Protein AF-A0A4U0YRZ2-F1 (afdb_monomer)

Radius of gyration: 19.93 Å; Cα contacts (8 Å, |Δi|>4): 276; chains: 1; bounding box: 44×37×53 Å

Foldseek 3Di:
DWAKEKEFQDDDDDDDDDDDDDDRYDYKYFDDDPDDPDDDDDLDDVVLVVVAPPDPQPLLVLLLQQLVCVQVVHDHDDHDQAGAQSNNCSVCSVVQNLLSDDLDCVSPHPPNPVNNVVNVVLLVVLCVQQVVQVVVVVVLVVLCVVVVWDKDWDDGLVVCCVVRVGSSSGRDRITMMMTHPVCVVVSVVSCVVVRMDD

Sequence (198 aa):
MAFTLRLHLRFFLSAGLRQPSAANHLAFARPAPPPLRGAFALPFDPGQFALVSGRDVGAESVVLLHHLARRLGDTPPPPPPAADPQLLFEIARLNKVALFLPRDPQELPQGCAPLRGWLDAMRLKTMTMNRRSLKAGAEVAGLLAAAGIAHVQFKGPLQQLALYGDANAKPVGDVDLLVAEADGPRVRGLLEAAGWRA

Secondary structure (DSSP, 8-state):
-EEEEEEE-----S--------S-EEEEBPPPPSPPSS----S--HHHHHTTTTS--HHHHHHHHHHHHHHHTPPPPPPPSB--HHHHHHHHHHTT-GGGS-SSGGGSPBT-TTHHHHHHHHHHHHHHHHHHHHHHHHHHHHHHHHTT--EEEEESHHHHHHHHS-TTSS--SEEEEEEEGGGHHHHHHHHHHTT-B-

InterPro domains:
  IPR039498 Uncharacterised nucleotidyltransferase [PF14907] (82-197)

Structure (mmCIF, N/CA/C/O backbone):
data_AF-A0A4U0YRZ2-F1
#
_entry.id   AF-A0A4U0YRZ2-F1
#
loop_
_atom_site.group_PDB
_atom_site.id
_atom_site.type_symbol
_atom_site.label_atom_id
_atom_site.label_alt_id
_atom_site.label_comp_id
_atom_site.label_asym_id
_atom_site.label_entity_id
_atom_site.label_seq_id
_atom_site.pdbx_PDB_ins_code
_atom_site.Cartn_x
_atom_site.Cartn_y
_atom_site.Cartn_z
_atom_site.occupancy
_atom_site.B_iso_or_equiv
_atom_site.auth_seq_id
_atom_site.auth_comp_id
_atom_site.auth_asym_id
_atom_site.auth_atom_id
_atom_site.pdbx_PDB_model_num
ATOM 1 N N . MET A 1 1 ? -26.294 4.794 10.167 1.00 46.84 1 MET A N 1
ATOM 2 C CA . MET A 1 1 ? -25.191 5.398 9.391 1.00 46.84 1 MET A CA 1
ATOM 3 C C . MET A 1 1 ? -23.881 5.084 10.109 1.00 46.84 1 MET A C 1
ATOM 5 O O . MET A 1 1 ? -23.900 4.937 11.326 1.00 46.84 1 MET A O 1
ATOM 9 N N . ALA A 1 2 ? -22.797 4.824 9.371 1.00 41.94 2 ALA A N 1
ATOM 10 C CA . ALA A 1 2 ? -21.512 4.388 9.930 1.00 41.94 2 ALA A CA 1
ATOM 11 C C . ALA A 1 2 ? -20.535 5.565 10.019 1.00 41.94 2 ALA A C 1
ATOM 13 O O . ALA A 1 2 ? -20.502 6.410 9.125 1.00 41.94 2 ALA A O 1
ATOM 14 N N . PHE A 1 3 ? -19.731 5.599 11.079 1.00 49.44 3 PHE A N 1
ATOM 15 C CA . PHE A 1 3 ? -18.756 6.650 11.337 1.00 49.44 3 PHE A CA 1
ATOM 16 C C . PHE A 1 3 ? -17.336 6.107 11.128 1.00 49.44 3 PHE A C 1
ATOM 18 O O . PHE A 1 3 ? -17.022 4.988 11.537 1.00 49.44 3 PHE A O 1
ATOM 25 N N . THR A 1 4 ? -16.469 6.881 10.467 1.00 46.66 4 THR A N 1
ATOM 26 C CA . THR A 1 4 ? -15.100 6.439 10.156 1.00 46.66 4 THR A CA 1
ATOM 27 C C . THR A 1 4 ? -14.086 7.120 11.065 1.00 46.66 4 THR A C 1
ATOM 29 O O . THR A 1 4 ? -13.859 8.330 10.982 1.00 46.66 4 THR A O 1
ATOM 32 N N . LEU A 1 5 ? -13.418 6.309 11.879 1.00 52.31 5 LEU A N 1
ATOM 33 C CA . LEU A 1 5 ? -12.228 6.673 12.625 1.00 52.31 5 LEU A CA 1
ATOM 34 C C . LEU A 1 5 ? -11.007 6.539 11.709 1.00 52.31 5 LEU A C 1
ATOM 36 O O . LEU A 1 5 ? -10.613 5.431 11.354 1.00 52.31 5 LEU A O 1
ATOM 40 N N . ARG A 1 6 ? -10.387 7.659 11.342 1.00 58.88 6 ARG A N 1
ATOM 41 C CA . ARG A 1 6 ? -9.151 7.673 10.557 1.00 58.88 6 ARG A CA 1
ATOM 42 C C . ARG A 1 6 ? -7.963 7.918 11.475 1.00 58.88 6 ARG A C 1
ATOM 44 O O . ARG A 1 6 ? -7.819 8.993 12.049 1.00 58.88 6 ARG A O 1
ATOM 51 N N . LEU A 1 7 ? -7.074 6.942 11.606 1.00 53.97 7 LEU A N 1
ATOM 52 C CA . LEU A 1 7 ? -5.828 7.116 12.348 1.00 53.97 7 LEU A CA 1
ATOM 53 C C . LEU A 1 7 ? -4.759 7.638 11.392 1.00 53.97 7 LEU A C 1
ATOM 55 O O . LEU A 1 7 ? -4.095 6.876 10.686 1.00 53.97 7 LEU A O 1
ATOM 59 N N . HIS A 1 8 ? -4.593 8.958 11.364 1.00 49.84 8 HIS A N 1
ATOM 60 C CA . HIS A 1 8 ? -3.498 9.583 10.643 1.00 49.84 8 HIS A CA 1
ATOM 61 C C . HIS A 1 8 ? -2.217 9.502 11.468 1.00 49.84 8 HIS A C 1
ATOM 63 O O . HIS A 1 8 ? -2.040 10.208 12.460 1.00 49.84 8 HIS A O 1
ATOM 69 N N . LEU A 1 9 ? -1.247 8.729 10.988 1.00 45.03 9 LEU A N 1
ATOM 70 C CA . LEU A 1 9 ? 0.129 8.854 11.450 1.00 45.03 9 LEU A CA 1
ATOM 71 C C . LEU A 1 9 ? 0.714 10.147 10.855 1.00 45.03 9 LEU A C 1
ATOM 73 O O . LEU A 1 9 ? 1.341 10.136 9.796 1.00 45.03 9 LEU A O 1
ATOM 77 N N . ARG A 1 10 ? 0.445 11.298 11.490 1.00 35.88 10 ARG A N 1
ATOM 78 C CA . ARG A 1 10 ? 1.010 12.586 11.060 1.00 35.88 10 ARG A CA 1
ATOM 79 C C . ARG A 1 10 ? 2.507 12.620 11.356 1.00 35.88 10 ARG A C 1
ATOM 81 O O . ARG A 1 10 ? 2.921 12.666 12.511 1.00 35.88 10 ARG A O 1
ATOM 88 N N . PHE A 1 11 ? 3.305 12.677 10.296 1.00 35.28 11 PHE A N 1
ATOM 89 C CA . PHE A 1 11 ? 4.712 13.057 10.356 1.00 35.28 11 PHE A CA 1
ATOM 90 C C . PHE A 1 11 ? 4.805 14.551 10.033 1.00 35.28 11 PHE A C 1
ATOM 92 O O . PHE A 1 11 ? 4.478 14.965 8.924 1.00 35.28 11 PHE A O 1
ATOM 99 N N . PHE A 1 12 ? 5.206 15.373 11.005 1.00 30.48 12 PHE A N 1
ATOM 100 C CA . PHE A 1 12 ? 5.510 16.779 10.749 1.00 30.48 12 PHE A CA 1
ATOM 101 C C . PHE A 1 12 ? 6.936 16.903 10.213 1.00 30.48 12 PHE A C 1
ATOM 103 O O . PHE A 1 12 ? 7.897 16.864 10.975 1.00 30.48 12 PHE A O 1
ATOM 110 N N . LEU A 1 13 ? 7.040 17.099 8.901 1.00 32.41 13 LEU A N 1
ATOM 111 C CA . LEU A 1 13 ? 8.034 17.970 8.281 1.00 32.41 13 LEU A CA 1
ATOM 112 C C . LEU A 1 13 ? 7.247 18.898 7.340 1.00 32.41 13 LEU A C 1
ATOM 114 O O . LEU A 1 13 ? 6.380 18.453 6.593 1.00 32.41 13 LEU A O 1
ATOM 118 N N . SER A 1 14 ? 7.447 20.198 7.521 1.00 32.56 14 SER A N 1
ATOM 119 C CA . SER A 1 14 ? 6.605 21.322 7.089 1.00 32.56 14 SER A CA 1
ATOM 120 C C . SER A 1 14 ? 6.177 21.335 5.613 1.00 32.56 14 SER A C 1
ATOM 122 O O . SER A 1 14 ? 7.034 21.336 4.738 1.00 32.56 14 SER A O 1
ATOM 124 N N . ALA A 1 15 ? 4.872 21.484 5.360 1.00 30.06 15 ALA A N 1
ATOM 125 C CA . ALA A 1 15 ? 4.258 22.553 4.550 1.00 30.06 15 ALA A CA 1
ATOM 126 C C . ALA A 1 15 ? 2.740 22.305 4.483 1.00 30.06 15 ALA A C 1
ATOM 128 O O . ALA A 1 15 ? 2.286 21.217 4.135 1.00 30.06 15 ALA A O 1
ATOM 129 N N . GLY A 1 16 ? 1.955 23.297 4.903 1.00 38.94 16 GLY A N 1
ATOM 130 C CA . GLY A 1 16 ? 0.508 23.182 5.030 1.00 38.94 16 GLY A CA 1
ATOM 131 C C . GLY A 1 16 ? -0.211 23.188 3.687 1.00 38.94 16 GLY A C 1
ATOM 132 O O . GLY A 1 16 ? 0.051 24.045 2.857 1.00 38.94 16 GLY A O 1
ATOM 133 N N . LEU A 1 17 ? -1.192 22.300 3.540 1.00 30.34 17 LEU A N 1
ATOM 134 C CA . LEU A 1 17 ? -2.332 22.486 2.649 1.00 30.34 17 LEU A CA 1
ATOM 135 C C . LEU A 1 17 ? -3.578 21.909 3.332 1.00 30.34 17 LEU A C 1
ATOM 137 O O . LEU A 1 17 ? -3.609 20.746 3.737 1.00 30.34 17 LEU A O 1
ATOM 141 N N . ARG A 1 18 ? -4.595 22.763 3.491 1.00 40.66 18 ARG A N 1
ATOM 142 C CA . ARG A 1 18 ? -5.971 22.368 3.816 1.00 40.66 18 ARG A CA 1
ATOM 143 C C . ARG A 1 18 ? -6.597 21.722 2.577 1.00 40.66 18 ARG A C 1
ATOM 145 O O . ARG A 1 18 ? -6.362 22.192 1.469 1.00 40.66 18 ARG A O 1
ATOM 152 N N . GLN A 1 19 ? -7.445 20.718 2.777 1.00 37.22 19 GLN A N 1
ATOM 153 C CA . GLN A 1 19 ? -8.424 20.241 1.792 1.00 37.22 19 GLN A CA 1
ATOM 154 C C . GLN A 1 19 ? -9.796 20.082 2.487 1.00 37.22 19 GLN A C 1
ATOM 156 O O . GLN A 1 19 ? -9.818 19.909 3.711 1.00 37.22 19 GLN A O 1
ATOM 161 N N . PRO A 1 20 ? -10.918 20.224 1.752 1.00 41.09 20 PRO A N 1
ATOM 162 C CA . PRO A 1 20 ? -12.222 20.587 2.302 1.00 41.09 20 PRO A CA 1
ATOM 163 C C . PRO A 1 20 ? -13.153 19.394 2.602 1.00 41.09 20 PRO A C 1
ATOM 165 O O . PRO A 1 20 ? -12.885 18.248 2.259 1.00 41.09 20 PRO A O 1
ATOM 168 N N . SER A 1 21 ? -14.248 19.725 3.291 1.00 42.25 21 SER A N 1
ATOM 169 C CA . SER A 1 21 ? -15.314 18.881 3.855 1.00 42.25 21 SER A CA 1
ATOM 170 C C . SER A 1 21 ? -16.196 18.157 2.824 1.00 42.25 21 SER A C 1
ATOM 172 O O . SER A 1 21 ? -16.690 18.809 1.910 1.00 42.25 21 SER A O 1
ATOM 174 N N . ALA A 1 22 ? -16.508 16.873 3.074 1.00 34.72 22 ALA A N 1
ATOM 175 C CA . ALA A 1 22 ? -17.868 16.374 3.378 1.00 34.72 22 ALA A CA 1
ATOM 176 C C . ALA A 1 22 ? -17.888 14.830 3.508 1.00 34.72 22 ALA A C 1
ATOM 178 O O . ALA A 1 22 ? -18.179 14.111 2.558 1.00 34.72 22 ALA A O 1
ATOM 179 N N . ALA A 1 23 ? -17.554 14.343 4.705 1.00 36.03 23 ALA A N 1
ATOM 180 C CA . ALA A 1 23 ? -17.982 13.080 5.323 1.00 36.03 23 ALA A CA 1
ATOM 181 C C . ALA A 1 23 ? -17.459 13.098 6.773 1.00 36.03 23 ALA A C 1
ATOM 183 O O . ALA A 1 23 ? -16.380 13.642 7.018 1.00 36.03 23 ALA A O 1
ATOM 184 N N . ASN A 1 24 ? -18.228 12.560 7.728 1.00 41.03 24 ASN A N 1
ATOM 185 C CA . ASN A 1 24 ? -17.921 12.514 9.167 1.00 41.03 24 ASN A CA 1
ATOM 186 C C . ASN A 1 24 ? -16.648 11.683 9.453 1.00 41.03 24 ASN A C 1
ATOM 188 O O . ASN A 1 24 ? -16.717 10.541 9.904 1.00 41.03 24 ASN A O 1
ATOM 192 N N . HIS A 1 25 ? -15.474 12.242 9.159 1.00 48.16 25 HIS A N 1
ATOM 193 C CA . HIS A 1 25 ? -14.168 11.636 9.394 1.00 48.16 25 HIS A CA 1
ATOM 194 C C . HIS A 1 25 ? -13.475 12.352 10.549 1.00 48.16 25 HIS A C 1
ATOM 196 O O . HIS A 1 25 ? -13.187 13.546 10.455 1.00 48.16 25 HIS A O 1
ATOM 202 N N . LEU A 1 26 ? -13.155 11.621 11.617 1.00 54.12 26 LEU A N 1
ATOM 203 C CA . LEU A 1 26 ? -12.258 12.123 12.657 1.00 54.12 26 LEU A CA 1
ATOM 204 C C . LEU A 1 26 ? -10.860 11.547 12.477 1.00 54.12 26 LEU A C 1
ATOM 206 O O . LEU A 1 26 ? -10.692 10.342 12.294 1.00 54.12 26 LEU A O 1
ATOM 210 N N . ALA A 1 27 ? -9.873 12.440 12.501 1.00 63.41 27 ALA A N 1
ATOM 211 C CA . ALA A 1 27 ? 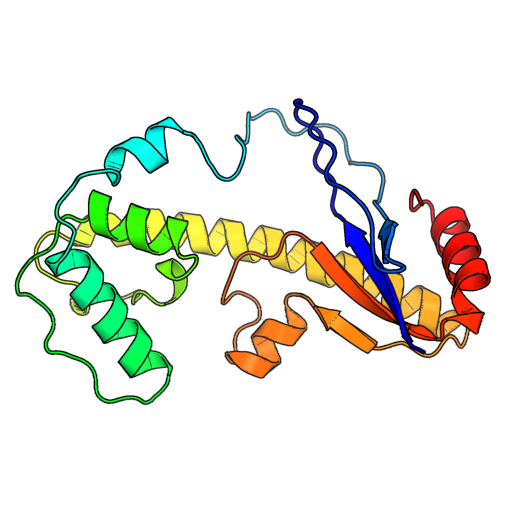-8.470 12.148 12.269 1.00 63.41 27 ALA A CA 1
ATOM 212 C C . ALA A 1 27 ? -7.704 12.125 13.593 1.00 63.41 27 ALA A C 1
ATOM 214 O O . ALA A 1 27 ? -7.574 13.173 14.219 1.00 63.41 27 ALA A O 1
ATOM 215 N N . PHE A 1 28 ? -7.132 10.979 13.968 1.00 62.00 28 PHE A N 1
ATOM 216 C CA . PHE A 1 28 ? -6.383 10.846 15.219 1.00 62.00 28 PHE A CA 1
ATOM 217 C C . PHE A 1 28 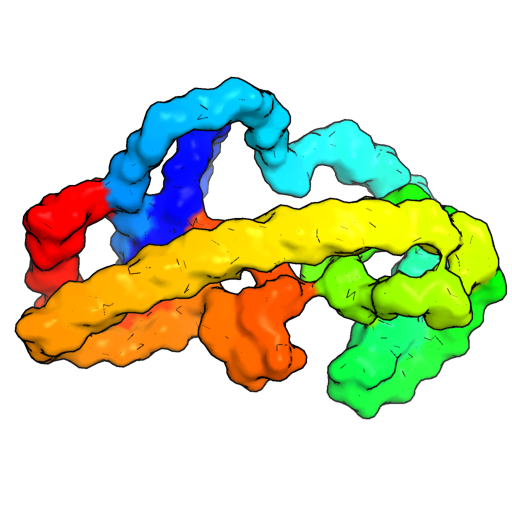? -4.907 10.530 14.998 1.00 62.00 28 PHE A C 1
ATOM 219 O O . PHE A 1 28 ? -4.566 9.732 14.126 1.00 62.00 28 PHE A O 1
ATOM 226 N N . ALA A 1 29 ? -4.029 11.135 15.802 1.00 67.88 29 ALA A N 1
ATOM 227 C CA . ALA A 1 29 ? -2.579 10.949 15.717 1.00 67.88 29 ALA A CA 1
ATOM 228 C C . ALA A 1 29 ? -1.933 10.821 17.104 1.00 67.88 29 ALA A C 1
ATOM 230 O O . ALA A 1 29 ? -2.225 11.609 18.005 1.00 67.88 29 ALA A O 1
ATOM 231 N N . ARG A 1 30 ? -0.995 9.881 17.267 1.00 58.00 30 ARG A N 1
ATOM 232 C CA . ARG A 1 30 ? -0.145 9.799 18.466 1.00 58.00 30 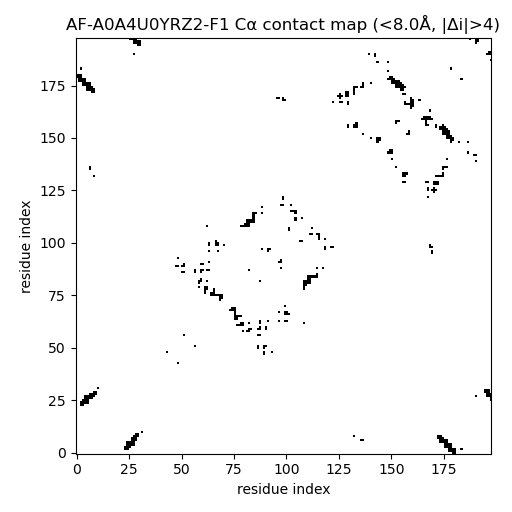ARG A CA 1
ATOM 233 C C . ARG A 1 30 ? 0.940 10.891 18.421 1.00 58.00 30 ARG A C 1
ATOM 235 O O . ARG A 1 30 ? 1.451 11.164 17.331 1.00 58.00 30 ARG A O 1
ATOM 242 N N . PRO A 1 31 ? 1.353 11.498 19.549 1.00 46.53 31 PRO A N 1
ATOM 243 C CA . PRO A 1 31 ? 2.552 12.334 19.585 1.00 46.53 31 PRO A CA 1
ATOM 244 C C . PRO A 1 31 ? 3.793 11.557 19.112 1.00 46.53 31 PRO A C 1
ATOM 246 O O . PRO A 1 31 ? 3.970 10.375 19.425 1.00 46.53 31 PRO A O 1
ATOM 249 N N . ALA A 1 32 ? 4.640 12.226 18.325 1.00 45.38 32 ALA A N 1
ATOM 250 C CA . ALA A 1 32 ? 5.833 11.626 17.738 1.00 45.38 32 ALA A CA 1
ATOM 251 C C . ALA A 1 32 ? 6.917 11.351 18.804 1.00 45.38 32 ALA A C 1
ATOM 253 O O . ALA A 1 32 ? 7.100 12.172 19.705 1.00 45.38 32 ALA A O 1
ATOM 254 N N . PRO A 1 33 ? 7.677 10.242 18.700 1.00 41.56 33 PRO A N 1
ATOM 255 C CA . PRO A 1 33 ? 8.974 10.127 19.372 1.00 41.56 33 PRO A CA 1
ATOM 256 C C . PRO A 1 33 ? 9.953 11.198 18.833 1.00 41.56 33 PRO A C 1
ATOM 258 O O . PRO A 1 33 ? 9.715 11.728 17.743 1.00 41.56 33 PRO A O 1
ATOM 261 N N . PRO A 1 34 ? 11.041 11.536 19.560 1.00 33.59 34 PRO A N 1
ATOM 262 C CA . PRO A 1 34 ? 11.989 12.573 19.144 1.00 33.59 34 PRO A CA 1
ATOM 263 C C . PRO A 1 34 ? 12.509 12.339 17.714 1.00 33.59 34 PRO A C 1
ATOM 265 O O . PRO A 1 34 ? 12.643 11.186 17.287 1.00 33.59 34 PRO A O 1
ATOM 268 N N . PRO A 1 35 ? 12.785 13.413 16.950 1.00 34.88 35 PRO A N 1
ATOM 269 C CA . PRO A 1 35 ? 13.084 13.305 15.530 1.00 34.88 35 PRO A CA 1
ATOM 270 C C . PRO A 1 35 ? 14.369 12.507 15.293 1.00 34.88 35 PRO A C 1
ATOM 272 O O . PRO A 1 35 ? 15.442 12.854 15.788 1.00 34.88 35 PRO A O 1
ATOM 275 N N . LEU A 1 36 ? 14.267 11.464 14.470 1.00 37.12 36 LEU A N 1
ATOM 276 C CA . LEU A 1 36 ? 15.425 10.858 13.823 1.00 37.12 36 LEU A CA 1
ATOM 277 C C . LEU A 1 36 ? 15.931 11.855 12.773 1.00 37.12 36 LEU A C 1
ATOM 279 O O . LEU A 1 36 ? 15.191 12.222 11.859 1.00 37.12 36 LEU A O 1
ATOM 283 N N . ARG A 1 37 ? 17.169 12.335 12.926 1.00 27.91 37 ARG A N 1
ATOM 284 C CA . ARG A 1 37 ? 17.807 13.249 11.969 1.00 27.91 37 ARG A CA 1
ATOM 285 C C . ARG A 1 37 ? 17.955 12.547 10.614 1.00 27.91 37 ARG A C 1
ATOM 287 O O . ARG A 1 37 ? 18.679 11.566 10.501 1.00 27.91 37 ARG A O 1
ATOM 294 N N . GLY A 1 38 ? 17.260 13.063 9.606 1.00 31.75 38 GLY A N 1
ATOM 295 C CA . GLY A 1 38 ? 17.293 12.598 8.220 1.00 31.75 38 GLY A CA 1
ATOM 296 C C . GLY A 1 38 ? 16.058 13.116 7.490 1.00 31.75 38 GLY A C 1
ATOM 297 O O . GLY A 1 38 ? 14.938 12.749 7.836 1.00 31.75 38 GLY A O 1
ATOM 298 N N . ALA A 1 39 ? 16.241 14.026 6.535 1.00 33.69 39 ALA A N 1
ATOM 299 C CA . ALA A 1 39 ? 15.146 14.626 5.782 1.00 33.69 39 ALA A CA 1
ATOM 300 C C . ALA A 1 39 ? 14.433 13.554 4.939 1.00 33.69 39 ALA A C 1
ATOM 302 O O . ALA A 1 39 ? 14.974 13.064 3.952 1.00 33.69 39 ALA A O 1
ATOM 303 N N . PHE A 1 40 ? 13.215 13.179 5.326 1.00 40.47 40 PHE A N 1
ATOM 304 C CA . PHE A 1 40 ? 12.336 12.352 4.503 1.00 40.47 40 PHE A CA 1
ATOM 305 C C . PHE A 1 40 ? 11.362 13.272 3.769 1.00 40.47 40 PHE A C 1
ATOM 307 O O . PHE A 1 40 ? 10.395 13.757 4.354 1.00 40.47 40 PHE A O 1
ATOM 314 N N . ALA A 1 41 ? 11.654 13.531 2.494 1.00 35.09 41 ALA A N 1
ATOM 315 C CA . ALA A 1 41 ? 10.811 14.321 1.606 1.00 35.09 41 ALA A CA 1
ATOM 316 C C . ALA A 1 41 ? 9.422 13.679 1.406 1.00 35.09 41 ALA A C 1
ATOM 318 O O . ALA A 1 41 ? 9.252 12.457 1.513 1.00 35.09 41 ALA A O 1
ATOM 319 N N . LEU A 1 42 ? 8.437 14.533 1.109 1.00 34.78 42 LEU A N 1
ATOM 320 C CA . LEU A 1 42 ? 7.081 14.175 0.684 1.00 34.78 42 LEU A CA 1
ATOM 321 C C . LEU A 1 42 ? 7.100 13.080 -0.409 1.00 34.78 42 LEU A C 1
ATOM 323 O O . LEU A 1 42 ? 8.053 12.996 -1.179 1.00 34.78 42 LEU A O 1
ATOM 327 N N . PRO A 1 43 ? 6.046 12.250 -0.541 1.00 49.69 43 PRO A N 1
ATOM 328 C CA . PRO A 1 43 ? 5.999 11.159 -1.527 1.00 49.69 43 PRO A CA 1
ATOM 329 C C . PRO A 1 43 ? 5.996 11.615 -3.000 1.00 49.69 43 PRO A C 1
ATOM 331 O O . PRO A 1 43 ? 6.068 10.772 -3.896 1.00 49.69 43 PRO A O 1
ATOM 334 N N . PHE A 1 44 ? 5.920 12.922 -3.250 1.00 53.62 44 PHE A N 1
ATOM 335 C CA . PHE A 1 44 ? 5.943 13.533 -4.572 1.00 53.62 44 PHE A CA 1
ATOM 336 C C . PHE A 1 44 ? 6.942 14.688 -4.555 1.00 53.62 44 PHE A C 1
ATOM 338 O O . PHE A 1 44 ? 6.598 15.803 -4.171 1.00 53.62 44 PHE A O 1
ATOM 345 N N . ASP A 1 45 ? 8.184 14.407 -4.934 1.00 65.69 45 ASP A N 1
ATOM 346 C CA . ASP A 1 45 ? 9.102 15.455 -5.363 1.00 65.69 45 ASP A CA 1
ATOM 347 C C . ASP A 1 45 ? 8.703 15.865 -6.795 1.00 65.69 45 ASP A C 1
ATOM 349 O O . ASP A 1 45 ? 8.667 14.996 -7.674 1.00 65.69 45 ASP A O 1
ATOM 353 N N . PRO A 1 46 ? 8.364 17.143 -7.061 1.00 68.19 46 PRO A N 1
ATOM 354 C CA . PRO A 1 46 ? 8.062 17.620 -8.411 1.00 68.19 46 PRO A CA 1
ATOM 355 C C . PRO A 1 46 ? 9.150 17.263 -9.434 1.00 68.19 46 PRO A C 1
ATOM 357 O O . PRO A 1 46 ? 8.827 16.984 -10.589 1.00 68.19 46 PRO A O 1
ATOM 360 N N . GLY A 1 47 ? 10.416 17.183 -9.000 1.00 74.50 47 GLY A N 1
ATOM 361 C CA . GLY A 1 47 ? 11.527 16.734 -9.839 1.00 74.50 47 GLY A CA 1
ATOM 362 C C . GLY A 1 47 ? 11.356 15.303 -10.356 1.00 74.50 47 GLY A C 1
ATOM 363 O O . GLY A 1 47 ? 11.707 15.016 -11.496 1.00 74.50 47 GLY A O 1
ATOM 364 N N . GLN A 1 48 ? 10.735 14.415 -9.575 1.00 76.94 48 GLN A N 1
ATOM 365 C CA . GLN A 1 48 ? 10.480 13.030 -9.979 1.00 76.94 48 GLN A CA 1
ATOM 366 C C . GLN A 1 48 ? 9.334 12.911 -10.985 1.00 76.94 48 GLN A C 1
ATOM 368 O O . GLN A 1 48 ? 9.387 12.075 -11.880 1.00 76.94 48 GLN A O 1
ATOM 373 N N . PHE A 1 49 ? 8.296 13.746 -10.871 1.00 81.50 49 PHE A N 1
ATOM 374 C CA . PHE A 1 49 ? 7.221 13.769 -11.868 1.00 81.50 49 PHE A CA 1
ATOM 375 C C . PHE A 1 49 ? 7.729 14.278 -13.224 1.00 81.50 49 PHE A C 1
ATOM 377 O O . PHE A 1 49 ? 7.361 13.741 -14.269 1.00 81.50 49 PHE A O 1
ATOM 384 N N . ALA A 1 50 ? 8.636 15.260 -13.209 1.00 86.19 50 ALA A N 1
ATOM 385 C CA . ALA A 1 50 ? 9.277 15.782 -14.413 1.00 86.19 50 ALA A CA 1
ATOM 386 C C . ALA A 1 50 ? 10.105 14.729 -15.175 1.00 86.19 50 ALA A C 1
ATOM 388 O O . ALA A 1 50 ? 10.291 14.873 -16.380 1.00 86.19 50 ALA A O 1
ATOM 389 N N . LEU A 1 51 ? 10.554 13.651 -14.515 1.00 84.44 51 LEU A N 1
ATOM 390 C CA . LEU A 1 51 ? 11.247 12.542 -15.186 1.00 84.44 51 LEU A CA 1
ATOM 391 C C . LEU A 1 51 ? 10.346 11.789 -16.173 1.00 84.44 51 LEU A C 1
ATOM 393 O O . LEU A 1 51 ? 10.851 11.221 -17.136 1.00 84.44 51 LEU A O 1
ATOM 397 N N . VAL A 1 52 ? 9.032 11.785 -15.934 1.00 89.44 52 VAL A N 1
ATOM 398 C CA . VAL A 1 52 ? 8.041 11.026 -16.714 1.00 89.44 52 VAL A CA 1
ATOM 399 C C . VAL A 1 52 ? 7.197 11.942 -17.599 1.00 89.44 52 VAL A C 1
ATOM 401 O O . VAL A 1 52 ? 6.812 11.567 -18.704 1.00 89.44 52 VAL A O 1
ATOM 404 N N . SER A 1 53 ? 6.876 13.142 -17.119 1.00 88.62 53 SER A N 1
ATOM 405 C CA . SER A 1 53 ? 5.962 14.058 -17.801 1.00 88.62 53 SER A CA 1
ATOM 406 C C . SER A 1 53 ? 6.427 14.386 -19.225 1.00 88.62 53 SER A C 1
ATOM 408 O O . SER A 1 53 ? 7.540 14.863 -19.428 1.00 88.62 53 SER A O 1
ATOM 410 N N . GLY A 1 54 ? 5.554 14.165 -20.214 1.00 87.94 54 GLY A N 1
ATOM 411 C CA . GLY A 1 54 ? 5.836 14.446 -21.628 1.00 87.94 54 GLY A CA 1
ATOM 412 C C . GLY A 1 54 ? 6.788 13.456 -22.310 1.00 87.94 54 GLY A C 1
ATOM 413 O O . GLY A 1 54 ? 7.180 13.690 -23.451 1.00 87.94 54 GLY A O 1
ATOM 414 N N . ARG A 1 55 ? 7.168 12.365 -21.635 1.00 91.19 55 ARG A N 1
ATOM 415 C CA . ARG A 1 55 ? 7.973 11.282 -22.210 1.00 91.19 55 ARG A CA 1
ATOM 416 C C . ARG A 1 55 ? 7.067 10.209 -22.808 1.00 91.19 55 ARG A C 1
ATOM 418 O O . ARG A 1 55 ? 5.987 9.944 -22.282 1.00 91.19 55 ARG A O 1
ATOM 425 N N . ASP A 1 56 ? 7.534 9.568 -23.875 1.00 93.62 56 ASP A N 1
ATOM 426 C CA . ASP A 1 56 ? 6.963 8.295 -24.312 1.00 93.62 56 ASP A CA 1
ATOM 427 C C . ASP A 1 56 ? 7.390 7.205 -23.322 1.00 93.62 56 ASP A C 1
ATOM 429 O O . ASP A 1 56 ? 8.582 7.008 -23.085 1.00 93.62 56 ASP A O 1
ATOM 433 N N . VAL A 1 57 ? 6.401 6.560 -22.708 1.00 94.12 57 VAL A N 1
ATOM 434 C CA . VAL A 1 57 ? 6.565 5.502 -21.700 1.00 94.12 57 VAL A CA 1
ATOM 435 C C . VAL A 1 57 ? 5.824 4.229 -22.109 1.00 94.12 57 VAL A C 1
ATOM 437 O O . VAL A 1 57 ? 5.377 3.455 -21.258 1.00 94.12 57 VAL A O 1
ATOM 440 N N . GLY A 1 58 ? 5.606 4.033 -23.415 1.00 95.00 58 GLY A N 1
ATOM 441 C CA . GLY A 1 58 ? 4.839 2.907 -23.944 1.00 95.00 58 GLY A CA 1
ATOM 442 C C . GLY A 1 58 ? 5.421 1.554 -23.536 1.00 95.00 58 GLY A C 1
ATOM 443 O O . GLY A 1 58 ? 4.690 0.704 -23.026 1.00 95.00 58 GLY A O 1
ATOM 444 N N . ALA A 1 59 ? 6.737 1.370 -23.682 1.00 95.50 59 ALA A N 1
ATOM 445 C CA . ALA A 1 59 ? 7.414 0.126 -23.319 1.00 95.50 59 ALA A CA 1
ATOM 446 C C . ALA A 1 59 ? 7.259 -0.179 -21.821 1.00 95.50 59 ALA A C 1
ATOM 448 O O . ALA A 1 59 ? 6.781 -1.248 -21.445 1.00 95.50 59 ALA A O 1
ATOM 449 N N . GLU A 1 60 ? 7.574 0.783 -20.957 1.00 95.94 60 GLU A N 1
ATOM 450 C CA . GLU A 1 60 ? 7.472 0.648 -19.505 1.00 95.94 60 GLU A CA 1
ATOM 451 C C . GLU A 1 60 ? 6.026 0.376 -19.071 1.00 95.94 60 GLU A C 1
ATOM 453 O O . GLU A 1 60 ? 5.779 -0.463 -18.202 1.00 95.94 60 GLU A O 1
ATOM 458 N N . SER A 1 61 ? 5.054 1.036 -19.704 1.00 95.50 61 SER A N 1
ATOM 459 C CA . SER A 1 61 ? 3.631 0.806 -19.436 1.00 95.50 61 SER A CA 1
ATOM 460 C C . SER A 1 61 ? 3.218 -0.623 -19.789 1.00 95.50 61 SER A C 1
ATOM 462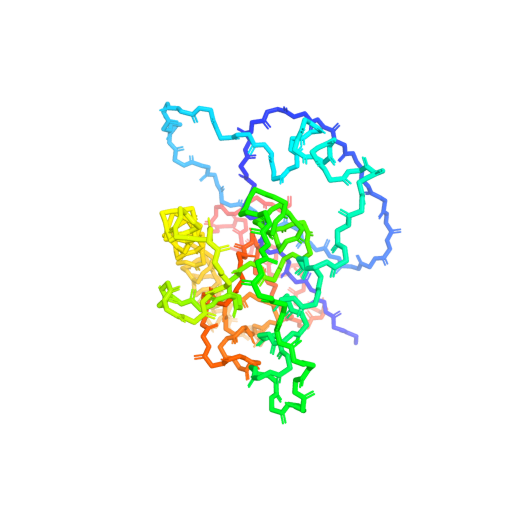 O O . SER A 1 61 ? 2.514 -1.259 -19.004 1.00 95.50 61 SER A O 1
ATOM 464 N N . VAL A 1 62 ? 3.695 -1.170 -20.915 1.00 96.94 62 VAL A N 1
ATOM 465 C CA . VAL A 1 62 ? 3.444 -2.572 -21.287 1.00 96.94 62 VAL A CA 1
ATOM 466 C C . VAL A 1 62 ? 4.078 -3.531 -20.278 1.00 96.94 62 VAL A C 1
ATOM 468 O O . VAL A 1 62 ? 3.436 -4.510 -19.906 1.00 96.94 62 VAL A O 1
ATOM 471 N N . VAL A 1 63 ? 5.280 -3.242 -19.764 1.00 96.50 63 VAL A N 1
ATOM 472 C CA . VAL A 1 63 ? 5.909 -4.050 -18.697 1.00 96.50 63 VAL A CA 1
ATOM 473 C C . VAL A 1 63 ? 5.043 -4.067 -17.438 1.00 96.50 63 VAL A C 1
ATOM 475 O O . VAL A 1 63 ? 4.813 -5.128 -16.852 1.00 96.50 63 VAL A O 1
ATOM 478 N N . LEU A 1 64 ? 4.517 -2.911 -17.021 1.00 95.81 64 LEU A N 1
ATOM 479 C CA . LEU A 1 64 ? 3.615 -2.846 -15.870 1.00 95.81 64 LEU A CA 1
ATOM 480 C C . LEU A 1 64 ? 2.330 -3.627 -16.098 1.00 95.81 64 LEU A C 1
ATOM 482 O O . LEU A 1 64 ? 1.941 -4.402 -15.225 1.00 95.81 64 LEU A O 1
ATOM 486 N N . LEU A 1 65 ? 1.693 -3.455 -17.255 1.00 96.12 65 LEU A N 1
ATOM 487 C CA . LEU A 1 65 ? 0.477 -4.185 -17.604 1.00 96.12 65 LEU A CA 1
ATOM 488 C C . LEU A 1 65 ? 0.729 -5.694 -17.663 1.00 96.12 65 LEU A C 1
ATOM 490 O O . LEU A 1 65 ? -0.078 -6.453 -17.133 1.00 96.12 65 LEU A O 1
ATOM 494 N N . HIS A 1 66 ? 1.867 -6.130 -18.212 1.00 96.12 66 HIS A N 1
ATOM 495 C CA . HIS A 1 66 ? 2.284 -7.531 -18.222 1.00 96.12 66 HIS A CA 1
ATOM 496 C C . HIS A 1 66 ? 2.315 -8.123 -16.806 1.00 96.12 66 HIS A C 1
ATOM 498 O O . HIS A 1 66 ? 1.674 -9.142 -16.537 1.00 96.12 66 HIS A O 1
ATOM 504 N N . HIS A 1 67 ? 3.026 -7.486 -15.873 1.00 94.56 67 HIS A N 1
ATOM 505 C CA . HIS A 1 67 ? 3.148 -8.019 -14.514 1.00 94.56 67 HIS A CA 1
ATOM 506 C C . HIS A 1 67 ? 1.874 -7.852 -13.680 1.00 94.56 67 HIS A C 1
ATOM 508 O O . HIS A 1 67 ? 1.567 -8.727 -12.871 1.00 94.56 67 HIS A O 1
ATOM 514 N N . LEU A 1 68 ? 1.109 -6.775 -13.879 1.00 92.31 68 LEU A N 1
ATOM 515 C CA . LEU A 1 68 ? -0.184 -6.588 -13.222 1.00 92.31 68 LEU A CA 1
ATOM 516 C C . LEU A 1 68 ? -1.188 -7.655 -13.660 1.00 92.31 68 LEU A C 1
ATOM 518 O O . LEU A 1 68 ? -1.772 -8.299 -12.794 1.00 92.31 68 LEU A O 1
ATOM 522 N N . ALA A 1 69 ? -1.323 -7.901 -14.965 1.00 93.88 69 ALA A N 1
ATOM 523 C CA . ALA A 1 69 ? -2.209 -8.935 -15.492 1.00 93.88 69 ALA A CA 1
ATOM 524 C C . ALA A 1 69 ? -1.857 -10.314 -14.912 1.00 93.88 69 ALA A C 1
ATOM 526 O O . ALA A 1 69 ? -2.710 -10.970 -14.321 1.00 93.88 69 ALA A O 1
ATOM 527 N N . ARG A 1 70 ? -0.570 -10.700 -14.929 1.00 91.75 70 ARG A N 1
ATOM 528 C CA . ARG A 1 70 ? -0.111 -11.960 -14.309 1.00 91.75 70 ARG A CA 1
ATOM 529 C C . ARG A 1 70 ? -0.458 -12.062 -12.823 1.00 91.75 70 ARG A C 1
ATOM 531 O O . ARG A 1 70 ? -0.777 -13.146 -12.346 1.00 91.75 70 ARG A O 1
ATOM 538 N N . ARG A 1 71 ? -0.370 -10.957 -12.077 1.00 87.56 71 ARG A N 1
ATOM 539 C CA . ARG A 1 71 ? -0.683 -10.916 -10.639 1.00 87.56 71 ARG A CA 1
ATOM 540 C C . ARG A 1 71 ? -2.176 -10.994 -10.345 1.00 87.56 71 ARG A C 1
ATOM 542 O O . ARG A 1 71 ? -2.537 -11.514 -9.296 1.00 87.56 71 ARG A O 1
ATOM 549 N N . LEU A 1 72 ? -3.005 -10.462 -11.236 1.00 86.94 72 LEU A N 1
ATOM 550 C CA . LEU A 1 72 ? -4.462 -10.469 -11.115 1.00 86.94 72 LEU A CA 1
ATOM 551 C C . LEU A 1 72 ? -5.103 -11.731 -11.713 1.00 86.94 72 LEU A C 1
ATOM 553 O O . LEU A 1 72 ? -6.279 -11.976 -11.471 1.00 86.94 72 LEU A O 1
ATOM 557 N N . GLY A 1 73 ? -4.327 -12.557 -12.423 1.00 90.12 73 GLY A N 1
ATOM 558 C CA . GLY A 1 73 ? -4.816 -13.769 -13.087 1.00 90.12 73 GLY A CA 1
ATOM 559 C C . GLY A 1 73 ? -5.360 -13.528 -14.499 1.00 90.12 73 GLY A C 1
ATOM 560 O O . GLY A 1 73 ? -6.004 -14.411 -15.056 1.00 90.12 73 GLY A O 1
ATOM 561 N N . ASP A 1 74 ? -5.083 -12.361 -15.082 1.00 93.38 74 ASP A N 1
ATOM 562 C CA . ASP A 1 74 ? -5.475 -11.994 -16.442 1.00 93.38 74 ASP A CA 1
ATOM 563 C C . ASP A 1 74 ? -4.438 -12.454 -17.480 1.00 93.38 74 ASP A C 1
ATOM 565 O O . ASP A 1 74 ? -3.290 -12.778 -17.160 1.00 93.38 74 ASP A O 1
ATOM 569 N N . THR A 1 75 ? -4.823 -12.430 -18.761 1.00 95.44 75 THR A N 1
ATOM 570 C CA . THR A 1 75 ? -3.896 -12.696 -19.874 1.00 95.44 75 THR A CA 1
ATOM 571 C C . THR A 1 75 ? -2.977 -11.488 -20.087 1.00 95.44 75 THR A C 1
ATOM 573 O O . THR A 1 75 ? -3.468 -10.413 -20.437 1.00 95.44 75 THR A O 1
ATOM 576 N N . PRO A 1 76 ? -1.652 -11.620 -19.893 1.00 94.62 76 PRO A N 1
ATOM 577 C CA . PRO A 1 76 ? -0.751 -10.485 -20.007 1.00 94.62 76 PRO A CA 1
ATOM 578 C C . PRO A 1 76 ? -0.423 -10.152 -21.470 1.00 94.62 76 PRO A C 1
ATOM 580 O O . PRO A 1 76 ? -0.274 -11.066 -22.286 1.00 94.62 76 PRO A O 1
ATOM 583 N N . PRO A 1 77 ? -0.217 -8.866 -21.815 1.00 93.25 77 PRO A N 1
ATOM 584 C CA . PRO A 1 77 ? 0.426 -8.516 -23.078 1.00 93.25 77 PRO A CA 1
ATOM 585 C C . PRO A 1 77 ? 1.858 -9.082 -23.129 1.00 93.25 77 PRO A C 1
ATOM 587 O O . PRO A 1 77 ? 2.478 -9.270 -22.076 1.00 93.25 77 PRO A O 1
ATOM 590 N N . PRO A 1 78 ? 2.424 -9.344 -24.320 1.00 92.50 78 PRO A N 1
ATOM 591 C CA . PRO A 1 78 ? 3.822 -9.746 -24.431 1.00 92.50 78 PRO A CA 1
ATOM 592 C C . PRO A 1 78 ? 4.731 -8.628 -23.890 1.00 92.50 78 PRO A C 1
ATOM 594 O O . PRO A 1 78 ? 4.510 -7.458 -24.218 1.00 92.50 78 PRO A O 1
ATOM 597 N N . PRO A 1 79 ? 5.733 -8.947 -23.051 1.00 89.56 79 PRO A N 1
ATOM 598 C CA . PRO A 1 79 ? 6.634 -7.931 -22.531 1.00 89.56 79 PRO A CA 1
ATOM 599 C C . PRO A 1 79 ? 7.543 -7.413 -23.659 1.00 89.56 79 PRO A C 1
ATOM 601 O O . PRO A 1 79 ? 7.941 -8.193 -24.531 1.00 89.56 79 PRO A O 1
ATOM 604 N N . PRO A 1 80 ? 7.900 -6.117 -23.667 1.00 92.81 80 PRO A N 1
ATOM 605 C CA . PRO A 1 80 ? 8.876 -5.598 -24.614 1.00 92.81 80 PRO A CA 1
ATOM 606 C C . PRO A 1 80 ? 10.273 -6.176 -24.325 1.00 92.81 80 PRO A C 1
ATOM 608 O O . PRO A 1 80 ? 10.571 -6.533 -23.182 1.00 92.81 80 PRO A O 1
ATOM 611 N N . PRO A 1 81 ? 11.163 -6.233 -25.332 1.00 90.00 81 PRO A N 1
ATOM 612 C CA . PRO A 1 81 ? 12.509 -6.787 -25.163 1.00 90.00 81 PRO A CA 1
ATOM 613 C C . PRO A 1 81 ? 13.395 -5.945 -24.229 1.00 90.00 81 PRO A C 1
ATOM 615 O O . PRO A 1 81 ? 14.264 -6.481 -23.541 1.00 90.00 81 PRO A O 1
ATOM 618 N N . ALA A 1 82 ? 13.166 -4.632 -24.179 1.00 94.00 82 ALA A N 1
ATOM 619 C CA . ALA A 1 82 ? 13.906 -3.686 -23.355 1.00 94.00 82 ALA A CA 1
ATOM 620 C C . ALA A 1 82 ? 12.971 -2.599 -22.811 1.00 94.00 82 ALA A C 1
ATOM 622 O O . ALA A 1 82 ? 11.919 -2.326 -23.392 1.00 94.00 82 ALA A O 1
ATOM 623 N N . ALA A 1 83 ? 13.374 -1.989 -21.699 1.00 95.12 83 ALA A N 1
ATOM 624 C CA . ALA A 1 83 ? 12.714 -0.838 -21.092 1.00 95.12 83 ALA A CA 1
ATOM 625 C C . ALA A 1 83 ? 13.750 0.010 -20.342 1.00 95.12 83 ALA A C 1
ATOM 627 O O . ALA A 1 83 ? 14.775 -0.512 -19.889 1.00 95.12 83 ALA A O 1
ATOM 628 N N . ASP A 1 84 ? 13.481 1.303 -20.190 1.00 94.12 84 ASP A N 1
ATOM 629 C CA . ASP A 1 84 ? 14.284 2.190 -19.356 1.00 94.12 84 ASP A CA 1
ATOM 630 C C . ASP A 1 84 ? 13.971 1.908 -17.871 1.00 94.12 84 ASP A C 1
ATOM 632 O O . ASP A 1 84 ? 12.830 2.094 -17.428 1.00 94.12 84 ASP A O 1
ATOM 636 N N . PRO A 1 85 ? 14.958 1.472 -17.061 1.00 93.81 85 PRO A N 1
ATOM 637 C CA . PRO A 1 85 ? 14.729 1.178 -15.650 1.00 93.81 85 PRO A CA 1
ATOM 638 C C . PRO A 1 85 ? 14.250 2.396 -14.853 1.00 93.81 85 PRO A C 1
ATOM 640 O O . PRO A 1 85 ? 13.439 2.246 -13.941 1.00 93.81 85 PRO A O 1
ATOM 643 N N . GLN A 1 86 ? 14.740 3.599 -15.152 1.00 92.06 86 GLN A N 1
ATOM 644 C CA . GLN A 1 86 ? 14.367 4.802 -14.414 1.00 92.06 86 GLN A CA 1
ATOM 645 C C . GLN A 1 86 ? 12.922 5.192 -14.716 1.00 92.06 86 GLN A C 1
ATOM 647 O O . GLN A 1 86 ? 12.149 5.426 -13.783 1.00 92.06 86 GLN A O 1
ATOM 652 N N . LEU A 1 87 ? 12.537 5.200 -15.994 1.00 93.62 87 LEU A N 1
ATOM 653 C CA . LEU A 1 87 ? 11.151 5.466 -16.376 1.00 93.62 87 LEU A CA 1
ATOM 654 C C . LEU A 1 87 ? 10.222 4.396 -15.801 1.00 93.62 87 LEU A C 1
ATOM 656 O O . LEU A 1 87 ? 9.229 4.756 -15.169 1.00 93.62 87 LEU A O 1
ATOM 660 N N . LEU A 1 88 ? 10.579 3.109 -15.914 1.00 94.75 88 LEU A N 1
ATOM 661 C CA . LEU A 1 88 ? 9.780 2.001 -15.388 1.00 94.75 88 LEU A CA 1
ATOM 662 C C . LEU A 1 88 ? 9.540 2.149 -13.887 1.00 94.75 88 LEU A C 1
ATOM 664 O O . LEU A 1 88 ? 8.404 2.035 -13.426 1.00 94.75 88 LEU A O 1
ATOM 668 N N . PHE A 1 89 ? 10.588 2.443 -13.118 1.00 93.62 89 PHE A N 1
ATOM 669 C CA . PHE A 1 89 ? 10.454 2.656 -11.683 1.00 93.62 89 PHE A CA 1
ATOM 670 C C . PHE A 1 89 ? 9.530 3.832 -11.360 1.00 93.62 89 PHE A C 1
ATOM 672 O O . PHE A 1 89 ? 8.626 3.689 -10.532 1.00 93.62 89 PHE A O 1
ATOM 679 N N . GLU A 1 90 ? 9.729 4.981 -12.008 1.00 92.12 90 GLU A N 1
ATOM 680 C CA . GLU A 1 90 ? 8.963 6.189 -11.711 1.00 92.12 90 GLU A CA 1
ATOM 681 C C . GLU A 1 90 ? 7.491 6.048 -12.100 1.00 92.12 90 GLU A C 1
ATOM 683 O O . GLU A 1 90 ? 6.622 6.354 -11.277 1.00 92.12 90 GLU A O 1
ATOM 688 N N . ILE A 1 91 ? 7.174 5.497 -13.279 1.00 93.62 91 ILE A N 1
ATOM 689 C CA . ILE A 1 91 ? 5.774 5.263 -13.654 1.00 93.62 91 ILE A CA 1
ATOM 690 C C . ILE A 1 91 ? 5.102 4.267 -12.707 1.00 93.62 91 ILE A C 1
ATOM 692 O O . ILE A 1 91 ? 3.955 4.473 -12.298 1.00 93.62 91 ILE A O 1
ATOM 696 N N . ALA A 1 92 ? 5.818 3.227 -12.277 1.00 93.25 92 ALA A N 1
ATOM 697 C CA . ALA A 1 92 ? 5.278 2.227 -11.371 1.00 93.25 92 ALA A CA 1
ATOM 698 C C . ALA A 1 92 ? 5.043 2.808 -9.974 1.00 93.25 92 ALA A C 1
ATOM 700 O O . ALA A 1 92 ? 4.042 2.503 -9.318 1.00 93.25 92 ALA A O 1
ATOM 701 N N . ARG A 1 93 ? 5.955 3.664 -9.507 1.00 90.50 93 ARG A N 1
ATOM 702 C CA . ARG A 1 93 ? 5.867 4.347 -8.216 1.00 90.50 93 ARG A CA 1
ATOM 703 C C . ARG A 1 93 ? 4.722 5.357 -8.203 1.00 90.50 93 ARG A C 1
ATOM 705 O O . ARG A 1 93 ? 3.914 5.320 -7.273 1.00 90.50 93 ARG A O 1
ATOM 712 N N . LEU A 1 94 ? 4.616 6.207 -9.227 1.00 88.25 94 LEU A N 1
ATOM 713 C CA . LEU A 1 94 ? 3.558 7.217 -9.361 1.00 88.25 94 LEU A CA 1
ATOM 714 C C . LEU A 1 94 ? 2.164 6.576 -9.410 1.00 88.25 94 LEU A C 1
ATOM 716 O O . LEU A 1 94 ? 1.244 7.053 -8.746 1.00 88.25 94 LEU A O 1
ATOM 720 N N . ASN A 1 95 ? 2.035 5.435 -10.092 1.00 88.25 95 ASN A N 1
ATOM 721 C CA . ASN A 1 95 ? 0.791 4.663 -10.153 1.00 88.25 95 ASN A CA 1
ATOM 722 C C . ASN A 1 95 ? 0.581 3.717 -8.954 1.00 88.25 95 ASN A C 1
ATOM 724 O O . ASN A 1 95 ? -0.428 3.020 -8.884 1.00 88.25 95 ASN A O 1
ATOM 728 N N . LYS A 1 96 ? 1.500 3.691 -7.976 1.00 88.12 96 LYS A N 1
ATOM 729 C CA . LYS A 1 96 ? 1.445 2.826 -6.777 1.00 88.12 96 LYS A CA 1
ATOM 730 C C . LYS A 1 96 ? 1.365 1.325 -7.100 1.00 88.12 96 LYS A C 1
ATOM 732 O O . LYS A 1 96 ? 0.743 0.554 -6.363 1.00 88.12 96 LYS A O 1
ATOM 737 N N . VAL A 1 97 ? 2.024 0.915 -8.181 1.00 91.12 97 VAL A N 1
ATOM 738 C CA . VAL A 1 97 ? 2.111 -0.474 -8.661 1.00 91.12 97 VAL A CA 1
ATOM 739 C C . VAL A 1 97 ? 3.543 -1.011 -8.712 1.00 91.12 97 VAL A C 1
ATOM 741 O O . VAL A 1 97 ? 3.745 -2.168 -9.051 1.00 91.12 97 VAL A O 1
ATOM 744 N N . ALA A 1 98 ? 4.548 -0.233 -8.300 1.00 92.12 98 ALA A N 1
ATOM 745 C CA . ALA A 1 98 ? 5.947 -0.675 -8.287 1.00 92.12 98 ALA A CA 1
ATOM 746 C C . ALA A 1 98 ? 6.187 -1.983 -7.508 1.00 92.12 98 ALA A C 1
ATOM 748 O O . ALA A 1 98 ? 7.047 -2.768 -7.888 1.00 92.12 98 ALA A O 1
ATOM 749 N N . LEU A 1 99 ? 5.405 -2.279 -6.465 1.00 90.81 99 LEU A N 1
ATOM 750 C CA . LEU A 1 99 ? 5.527 -3.541 -5.720 1.00 90.81 99 LEU A CA 1
ATOM 751 C C . LEU A 1 99 ? 4.956 -4.772 -6.440 1.00 90.81 99 LEU A C 1
ATOM 753 O O . LEU A 1 99 ? 5.202 -5.888 -5.988 1.00 90.81 99 LEU A O 1
ATOM 757 N N . PHE A 1 100 ? 4.253 -4.586 -7.560 1.00 90.62 100 PHE A N 1
ATOM 758 C CA . PHE A 1 100 ? 3.782 -5.678 -8.416 1.00 90.62 100 PHE A CA 1
ATOM 759 C C . PHE A 1 100 ? 4.864 -6.166 -9.381 1.00 90.62 100 PHE A C 1
ATOM 761 O O . PHE A 1 100 ? 4.761 -7.291 -9.871 1.00 90.62 100 PHE A O 1
ATOM 768 N N . LEU A 1 101 ? 5.918 -5.369 -9.601 1.00 93.25 101 LEU A N 1
ATOM 769 C CA . LEU A 1 101 ? 7.089 -5.804 -10.353 1.00 93.25 101 LEU A CA 1
ATOM 770 C C . LEU A 1 101 ? 7.779 -6.984 -9.644 1.00 93.25 101 LEU A C 1
ATOM 772 O O . LEU A 1 101 ? 7.829 -7.026 -8.401 1.00 93.25 101 LEU A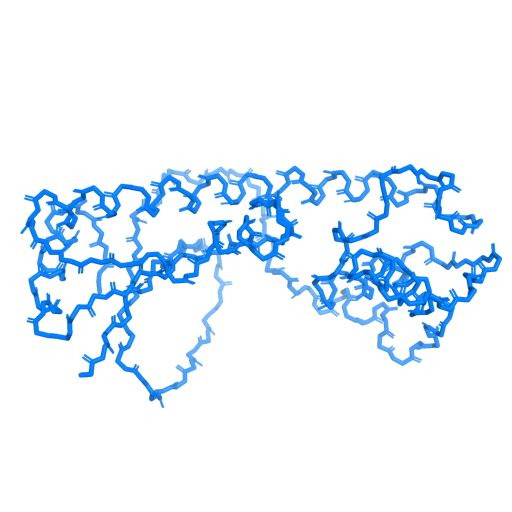 O 1
ATOM 776 N N . PRO A 1 102 ? 8.316 -7.946 -10.412 1.00 92.31 102 PRO A N 1
ATOM 777 C CA . PRO A 1 102 ? 8.954 -9.131 -9.862 1.00 92.31 102 PRO A CA 1
ATOM 778 C C . PRO A 1 102 ? 10.187 -8.776 -9.022 1.00 92.31 102 PRO A C 1
ATOM 780 O O . PRO A 1 102 ? 10.737 -7.671 -9.053 1.00 92.31 102 PRO A O 1
ATOM 783 N N . ARG A 1 103 ? 10.592 -9.727 -8.179 1.00 88.75 103 ARG A N 1
ATOM 784 C CA . ARG A 1 103 ? 11.840 -9.635 -7.407 1.00 88.75 103 ARG A CA 1
ATOM 785 C C . ARG A 1 103 ? 13.016 -10.186 -8.198 1.00 88.75 103 ARG A C 1
ATOM 787 O O . ARG A 1 103 ? 14.137 -9.731 -7.986 1.00 88.75 103 ARG A O 1
ATOM 794 N N . ASP A 1 104 ? 12.766 -11.173 -9.046 1.00 90.38 104 ASP A N 1
ATOM 795 C CA . ASP A 1 104 ? 13.790 -11.776 -9.877 1.00 90.38 104 ASP A CA 1
ATOM 796 C C . ASP A 1 104 ? 14.121 -10.844 -11.055 1.00 90.38 104 ASP A C 1
ATOM 798 O O . ASP A 1 104 ? 13.227 -10.526 -11.843 1.00 90.38 104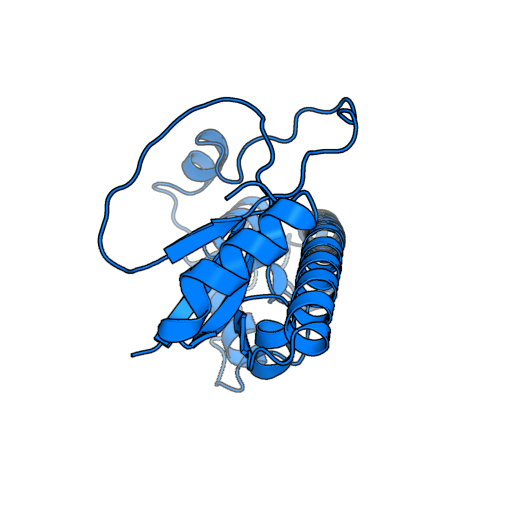 ASP A O 1
ATOM 802 N N . PRO A 1 105 ? 15.376 -10.374 -11.191 1.00 87.19 105 PRO A N 1
ATOM 803 C CA . PRO A 1 105 ? 15.790 -9.583 -12.343 1.00 87.19 105 PRO A CA 1
ATOM 804 C C . PRO A 1 105 ? 15.633 -10.317 -13.679 1.00 87.19 105 PRO A C 1
ATOM 806 O O . PRO A 1 105 ? 15.516 -9.649 -14.699 1.00 87.19 105 PRO A O 1
ATOM 809 N N . GLN A 1 106 ? 15.617 -11.655 -13.687 1.00 89.69 106 GLN A N 1
ATOM 810 C CA . GLN A 1 106 ? 15.404 -12.447 -14.904 1.00 89.69 106 GLN A CA 1
ATOM 811 C C . GLN A 1 106 ? 13.973 -12.334 -15.441 1.00 89.69 106 GLN A C 1
ATOM 813 O O . GLN A 1 106 ? 13.733 -12.593 -16.616 1.00 89.69 106 GLN A O 1
ATOM 818 N N . GLU A 1 107 ? 13.023 -11.927 -14.597 1.00 92.00 107 GLU A N 1
ATOM 819 C CA . GLU A 1 107 ? 11.643 -11.666 -15.006 1.00 92.00 107 GLU A CA 1
ATOM 820 C C . GLU A 1 107 ? 11.435 -10.234 -15.525 1.00 92.00 107 GLU A C 1
ATOM 822 O O . GLU A 1 107 ? 10.319 -9.888 -15.908 1.00 92.00 107 GLU A O 1
ATOM 827 N N . LEU A 1 108 ? 12.472 -9.388 -15.515 1.00 92.31 108 LEU A N 1
ATOM 828 C CA . LEU A 1 108 ? 12.416 -8.011 -16.005 1.00 92.31 108 LEU A CA 1
ATOM 829 C C . LEU A 1 108 ? 13.033 -7.895 -17.412 1.00 92.31 108 LEU A C 1
ATOM 831 O O . LEU A 1 108 ? 13.907 -8.688 -17.766 1.00 92.31 108 LEU A O 1
ATOM 835 N N . PRO A 1 109 ? 12.636 -6.883 -18.210 1.00 94.00 109 PRO A N 1
ATOM 836 C CA . PRO A 1 109 ? 13.243 -6.6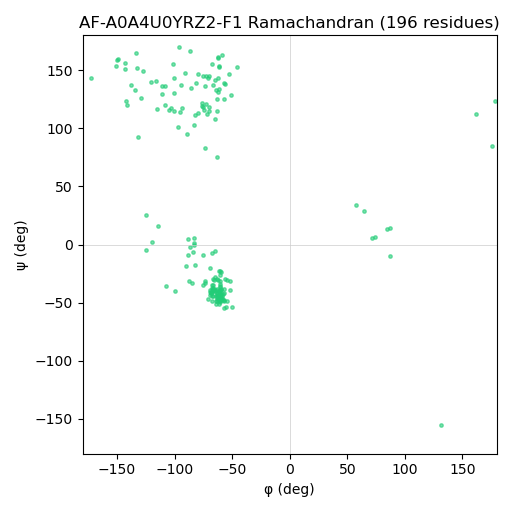23 -19.516 1.00 94.00 109 PRO A CA 1
ATOM 837 C C . PRO A 1 109 ? 14.752 -6.363 -19.453 1.00 94.00 109 PRO A C 1
ATOM 839 O O . PRO A 1 109 ? 15.309 -5.989 -18.413 1.00 94.00 109 PRO A O 1
ATOM 842 N N . GLN A 1 110 ? 15.421 -6.473 -20.603 1.00 91.94 110 GLN A N 1
ATOM 843 C CA . GLN A 1 110 ? 16.841 -6.147 -20.710 1.00 91.94 110 GLN A CA 1
ATOM 844 C C . GLN A 1 110 ? 17.111 -4.706 -20.240 1.00 91.94 110 GLN A C 1
ATOM 846 O O . GLN A 1 110 ? 16.353 -3.785 -20.537 1.00 91.94 110 GLN A O 1
ATOM 851 N N . GLY A 1 111 ? 18.203 -4.514 -19.491 1.00 87.50 111 GLY A N 1
ATOM 852 C CA . GLY A 1 111 ? 18.591 -3.213 -18.931 1.00 87.50 111 GLY A CA 1
ATOM 853 C C . GLY A 1 111 ? 17.959 -2.887 -17.573 1.00 87.50 111 GLY A C 1
ATOM 854 O O . GLY A 1 111 ? 18.416 -1.970 -16.896 1.00 87.50 111 GLY A O 1
ATOM 855 N N . CYS A 1 112 ? 16.984 -3.677 -17.107 1.00 93.06 112 CYS A N 1
ATOM 856 C CA . CYS A 1 112 ? 16.261 -3.402 -15.863 1.00 93.06 112 CYS A CA 1
ATOM 857 C C . CYS A 1 112 ? 16.891 -3.980 -14.583 1.00 93.06 112 CYS A C 1
ATOM 859 O O . CYS A 1 112 ? 16.321 -3.828 -13.503 1.00 93.06 112 CYS A O 1
ATOM 861 N N . ALA A 1 113 ? 18.079 -4.591 -14.650 1.00 88.62 113 ALA A N 1
ATOM 862 C CA . ALA A 1 113 ? 18.765 -5.138 -13.472 1.00 88.62 113 ALA A CA 1
ATOM 863 C C . ALA A 1 113 ? 18.924 -4.138 -12.295 1.00 88.62 113 ALA A C 1
ATOM 865 O O . ALA A 1 113 ? 18.708 -4.549 -11.148 1.00 88.62 113 ALA A O 1
ATOM 866 N N . PRO A 1 114 ? 19.214 -2.833 -12.515 1.00 88.12 114 PRO A N 1
ATOM 867 C CA . PRO A 1 114 ? 19.311 -1.851 -11.429 1.00 88.12 114 PRO A CA 1
ATOM 868 C C . PRO A 1 114 ? 18.027 -1.668 -10.604 1.00 88.12 114 PRO A C 1
ATOM 870 O O . PRO A 1 114 ? 18.110 -1.286 -9.434 1.00 88.12 114 PRO A O 1
ATOM 873 N N . LEU A 1 115 ? 16.847 -1.995 -11.158 1.00 91.00 115 LEU A N 1
ATOM 874 C CA . LEU A 1 115 ? 15.562 -1.872 -10.454 1.00 91.00 115 LEU A CA 1
ATOM 875 C C . LEU A 1 115 ? 15.530 -2.642 -9.141 1.00 91.00 115 LEU A C 1
ATOM 877 O O . LEU A 1 115 ? 14.828 -2.246 -8.211 1.00 91.00 115 LEU A O 1
ATOM 881 N N . ARG A 1 116 ? 16.285 -3.741 -9.050 1.00 89.12 116 ARG A N 1
ATOM 882 C CA . ARG A 1 116 ? 16.268 -4.618 -7.883 1.00 89.12 116 ARG A CA 1
ATOM 883 C C . ARG A 1 116 ? 16.546 -3.855 -6.590 1.00 89.12 116 ARG A C 1
ATOM 885 O O . ARG A 1 116 ? 15.776 -3.977 -5.640 1.00 89.12 116 ARG A O 1
ATOM 892 N N . GLY A 1 117 ? 17.596 -3.032 -6.577 1.00 88.38 117 GLY A N 1
ATOM 893 C CA . GLY A 1 117 ? 17.976 -2.254 -5.398 1.00 88.38 117 GLY A CA 1
ATOM 894 C C . GLY A 1 117 ? 16.903 -1.237 -4.997 1.00 88.38 117 GLY A C 1
ATOM 895 O O . GLY A 1 117 ? 16.571 -1.113 -3.818 1.00 88.38 117 GLY A O 1
ATOM 896 N N . TRP A 1 118 ? 16.302 -0.554 -5.975 1.00 91.62 118 TRP A N 1
ATOM 897 C CA . TRP A 1 118 ? 15.253 0.441 -5.729 1.00 91.62 118 TRP A CA 1
ATOM 898 C C . TRP A 1 118 ? 13.958 -0.198 -5.221 1.00 91.62 118 TRP A C 1
ATOM 900 O O . TRP A 1 118 ? 13.341 0.299 -4.275 1.00 91.62 118 TRP A O 1
ATOM 910 N N . LEU A 1 119 ? 13.567 -1.336 -5.799 1.00 91.50 119 LEU A N 1
ATOM 911 C CA . LEU A 1 119 ? 12.399 -2.094 -5.365 1.00 91.50 119 LEU A CA 1
ATOM 912 C C . LEU A 1 119 ? 12.595 -2.676 -3.961 1.00 91.50 119 LEU A C 1
ATOM 914 O O . LEU A 1 119 ? 11.669 -2.625 -3.153 1.00 91.50 119 LEU A O 1
ATOM 918 N N . ASP A 1 120 ? 13.786 -3.177 -3.633 1.00 91.62 120 ASP A N 1
ATOM 919 C CA . ASP A 1 120 ? 14.081 -3.707 -2.299 1.00 91.62 120 ASP A CA 1
ATOM 920 C C . ASP A 1 120 ? 14.090 -2.600 -1.235 1.00 91.62 120 ASP A C 1
ATOM 922 O O . ASP A 1 120 ? 13.480 -2.764 -0.172 1.00 91.62 120 ASP A O 1
ATOM 926 N N . ALA A 1 121 ? 14.648 -1.426 -1.545 1.00 90.81 121 ALA A N 1
ATOM 927 C CA . ALA A 1 121 ? 14.541 -0.251 -0.682 1.00 90.81 121 ALA A CA 1
ATOM 928 C C . ALA A 1 121 ? 13.072 0.166 -0.461 1.00 90.81 121 ALA A C 1
ATOM 930 O O . ALA A 1 121 ? 12.655 0.445 0.670 1.00 90.81 121 ALA A O 1
ATOM 931 N N . MET A 1 122 ? 12.253 0.157 -1.518 1.00 91.25 122 MET A N 1
ATOM 932 C CA . MET A 1 122 ? 10.831 0.493 -1.426 1.00 91.25 122 MET A CA 1
ATOM 933 C C . MET A 1 122 ? 10.031 -0.550 -0.627 1.00 91.25 122 MET A C 1
ATOM 935 O O . MET A 1 122 ? 9.146 -0.177 0.151 1.00 91.25 122 MET A O 1
ATOM 939 N N . ARG A 1 123 ? 10.356 -1.843 -0.757 1.00 91.94 123 ARG A N 1
ATOM 940 C CA . ARG A 1 123 ? 9.770 -2.936 0.041 1.00 91.94 123 ARG A CA 1
ATOM 941 C C . ARG A 1 123 ? 10.095 -2.775 1.519 1.00 91.94 123 ARG A C 1
ATOM 943 O O . ARG A 1 123 ? 9.178 -2.791 2.335 1.00 91.94 123 ARG A O 1
ATOM 950 N N . LEU A 1 124 ? 11.359 -2.534 1.869 1.00 93.56 124 LEU A N 1
ATOM 951 C CA . LEU A 1 124 ? 11.774 -2.324 3.260 1.00 93.56 124 LEU A CA 1
ATOM 952 C C . LEU A 1 124 ? 11.075 -1.105 3.884 1.00 93.56 124 LEU A C 1
ATOM 954 O O . LEU A 1 124 ? 10.584 -1.163 5.019 1.00 93.56 124 LEU A O 1
ATOM 958 N N . LYS A 1 125 ? 10.971 -0.007 3.123 1.00 90.31 125 LYS A N 1
ATOM 959 C CA . LYS A 1 125 ? 10.221 1.186 3.535 1.00 90.31 125 LYS A CA 1
ATOM 960 C C . LYS A 1 125 ? 8.742 0.868 3.756 1.00 90.31 125 LYS A C 1
ATOM 962 O O . LYS A 1 125 ? 8.192 1.239 4.791 1.00 90.31 125 LYS A O 1
ATOM 967 N N . THR A 1 126 ? 8.121 0.144 2.827 1.00 92.44 126 THR A N 1
ATOM 968 C CA . THR A 1 126 ? 6.715 -0.277 2.915 1.00 92.44 126 THR A CA 1
ATOM 969 C C . THR A 1 126 ? 6.473 -1.154 4.138 1.00 92.44 126 THR A C 1
ATOM 971 O O . THR A 1 126 ? 5.581 -0.851 4.922 1.00 92.44 126 THR A O 1
ATOM 974 N N . MET A 1 127 ? 7.319 -2.158 4.382 1.00 94.44 127 MET A N 1
ATOM 975 C CA . MET A 1 127 ? 7.236 -3.005 5.576 1.00 94.44 127 MET A CA 1
ATOM 976 C C . MET A 1 127 ? 7.332 -2.188 6.865 1.00 94.44 127 MET A C 1
ATOM 978 O O . MET A 1 127 ? 6.565 -2.397 7.804 1.00 94.44 127 MET A O 1
ATOM 982 N N . THR A 1 128 ? 8.246 -1.217 6.912 1.00 92.19 128 THR A N 1
ATOM 983 C CA . THR A 1 128 ? 8.409 -0.343 8.081 1.00 92.19 128 THR A CA 1
ATOM 984 C C . THR A 1 128 ? 7.169 0.518 8.323 1.00 92.19 128 THR A C 1
ATOM 986 O O . THR A 1 128 ? 6.718 0.640 9.463 1.00 92.19 128 THR A O 1
ATOM 989 N N . MET A 1 129 ? 6.604 1.108 7.265 1.00 91.00 129 MET A N 1
ATOM 990 C CA . MET A 1 129 ? 5.376 1.906 7.346 1.00 91.00 129 MET A CA 1
ATOM 991 C C . MET A 1 129 ? 4.186 1.045 7.777 1.00 91.00 129 MET A C 1
ATOM 993 O O . MET A 1 129 ? 3.517 1.358 8.761 1.00 91.00 129 MET A O 1
ATOM 997 N N . ASN A 1 130 ? 3.974 -0.082 7.104 1.00 93.81 130 ASN A N 1
ATOM 998 C CA . ASN A 1 130 ? 2.819 -0.941 7.326 1.00 93.81 130 ASN A CA 1
ATOM 999 C C . ASN A 1 130 ? 2.870 -1.603 8.706 1.00 93.81 130 ASN A C 1
ATOM 1001 O O . ASN A 1 130 ? 1.840 -1.692 9.367 1.00 93.81 130 ASN A O 1
ATOM 1005 N N . ARG A 1 131 ? 4.056 -1.965 9.216 1.00 93.38 131 ARG A N 1
ATOM 1006 C CA . ARG A 1 131 ? 4.215 -2.449 10.597 1.00 93.38 131 ARG A CA 1
ATOM 1007 C C . ARG A 1 131 ? 3.779 -1.410 11.633 1.00 93.38 131 ARG A C 1
ATOM 1009 O O . ARG A 1 131 ? 3.164 -1.773 12.634 1.00 93.38 131 ARG A O 1
ATOM 1016 N N . ARG A 1 132 ? 4.089 -0.126 11.421 1.00 89.31 132 ARG A N 1
ATOM 1017 C CA . ARG A 1 132 ? 3.649 0.957 12.322 1.00 89.31 132 ARG A CA 1
ATOM 1018 C C . ARG A 1 132 ? 2.134 1.123 12.275 1.00 89.31 132 ARG A C 1
ATOM 1020 O O . ARG A 1 132 ? 1.513 1.204 13.329 1.00 89.31 132 ARG A O 1
ATOM 1027 N N . SER A 1 133 ? 1.559 1.106 11.076 1.00 89.69 133 SER A N 1
ATOM 1028 C CA . SER A 1 133 ? 0.112 1.176 10.864 1.00 89.69 133 SER A CA 1
ATOM 1029 C C . SER A 1 133 ? -0.617 -0.007 11.514 1.00 89.69 133 SER A C 1
ATOM 1031 O O . SER A 1 133 ? -1.582 0.208 12.238 1.00 89.69 133 SER A O 1
ATOM 1033 N N . LEU A 1 134 ? -0.110 -1.237 11.361 1.00 91.56 134 LEU A N 1
ATOM 1034 C CA . LEU A 1 134 ? -0.637 -2.425 12.046 1.00 91.56 134 LEU A CA 1
ATOM 1035 C C . LEU A 1 134 ? -0.597 -2.277 13.566 1.00 91.56 134 LEU A C 1
ATOM 1037 O O . LEU A 1 134 ? -1.590 -2.557 14.228 1.00 91.56 134 LEU A O 1
ATOM 1041 N N . LYS A 1 135 ? 0.529 -1.811 14.118 1.00 92.56 135 LYS A N 1
ATOM 1042 C CA . LYS A 1 135 ? 0.661 -1.598 15.563 1.00 92.56 135 LYS A CA 1
ATOM 1043 C C . LYS A 1 135 ? -0.359 -0.577 16.077 1.00 92.56 135 LYS A C 1
ATOM 1045 O O . LYS A 1 135 ? -1.028 -0.850 17.064 1.00 92.56 135 LYS A O 1
ATOM 1050 N N . ALA A 1 136 ? -0.482 0.569 15.405 1.00 90.50 136 ALA A N 1
ATOM 1051 C CA . ALA A 1 136 ? -1.438 1.615 15.769 1.00 90.50 136 ALA A CA 1
ATOM 1052 C C . ALA A 1 136 ? -2.893 1.128 15.672 1.00 90.50 136 ALA A C 1
ATOM 1054 O O . ALA A 1 136 ? -3.681 1.362 16.584 1.00 90.50 136 ALA A O 1
ATOM 1055 N N . GLY A 1 137 ? -3.231 0.415 14.593 1.00 91.69 137 GLY A N 1
ATOM 1056 C CA . GLY A 1 137 ? -4.554 -0.181 14.414 1.00 91.69 137 GLY A CA 1
ATOM 1057 C C . GLY A 1 137 ? -4.886 -1.190 15.511 1.00 91.69 137 GLY A C 1
ATOM 1058 O O . GLY A 1 137 ? -5.959 -1.107 16.095 1.00 91.69 137 GLY A O 1
ATOM 1059 N N . ALA A 1 138 ? -3.946 -2.077 15.853 1.00 93.56 138 ALA A N 1
ATOM 1060 C CA . ALA A 1 138 ? -4.122 -3.060 16.922 1.00 93.56 138 ALA A CA 1
ATOM 1061 C C . ALA A 1 138 ? -4.274 -2.413 18.311 1.00 93.56 138 ALA A C 1
ATOM 1063 O O . ALA A 1 138 ? -5.107 -2.852 19.098 1.00 93.56 138 ALA A O 1
ATOM 1064 N N . GLU A 1 139 ? -3.503 -1.361 18.604 1.00 94.44 139 GLU A N 1
ATOM 1065 C CA . GLU A 1 139 ? -3.603 -0.601 19.859 1.00 94.44 139 GLU A CA 1
ATOM 1066 C C . GLU A 1 139 ? -4.998 0.021 20.016 1.00 94.44 139 GLU A C 1
ATOM 1068 O O . GLU A 1 139 ? -5.659 -0.180 21.034 1.00 94.44 139 GLU A O 1
ATOM 1073 N N . VAL A 1 140 ? -5.488 0.706 18.980 1.00 94.25 140 VAL A N 1
ATOM 1074 C CA . VAL A 1 140 ? -6.818 1.328 19.005 1.00 94.25 140 VAL A CA 1
ATOM 1075 C C . VAL A 1 140 ? -7.940 0.292 19.005 1.00 94.25 140 VAL A C 1
ATOM 1077 O O . VAL A 1 140 ? -8.891 0.440 19.768 1.00 94.25 140 VAL A O 1
ATOM 1080 N N . ALA A 1 141 ? -7.827 -0.779 18.220 1.00 95.19 141 ALA A N 1
ATOM 1081 C CA . ALA A 1 141 ? -8.782 -1.886 18.245 1.00 95.19 141 ALA A CA 1
ATOM 1082 C C . ALA A 1 141 ? -8.897 -2.502 19.650 1.00 95.19 141 ALA A C 1
ATOM 1084 O O . ALA A 1 141 ? -10.002 -2.755 20.128 1.00 95.19 141 ALA A O 1
ATOM 1085 N N . GLY A 1 142 ? -7.767 -2.670 20.348 1.00 96.38 142 GLY A N 1
ATOM 1086 C CA . GLY A 1 142 ? -7.732 -3.139 21.733 1.00 96.38 142 GLY A CA 1
ATOM 1087 C C . GLY A 1 142 ? -8.452 -2.200 22.705 1.00 96.38 142 GLY A C 1
ATOM 1088 O O . GLY A 1 142 ? -9.239 -2.668 23.526 1.00 96.38 142 GLY A O 1
ATOM 1089 N N . LEU A 1 143 ? -8.249 -0.882 22.581 1.00 96.06 143 LEU A N 1
ATOM 1090 C CA . LEU A 1 143 ? -8.960 0.118 23.391 1.00 96.06 143 LEU A CA 1
ATOM 1091 C C . LEU A 1 143 ? -10.476 0.055 23.164 1.00 96.06 143 LEU A C 1
ATOM 1093 O O . LEU A 1 143 ? -11.246 0.017 24.123 1.00 96.06 143 LEU A O 1
ATOM 1097 N N . LEU A 1 144 ? -10.908 0.007 21.901 1.00 96.06 144 LEU A N 1
ATOM 1098 C CA . LEU A 1 144 ? -12.325 -0.078 21.543 1.00 96.06 144 LEU A CA 1
ATOM 1099 C C . LEU A 1 144 ? -12.956 -1.376 22.059 1.00 96.06 144 LEU A C 1
ATOM 1101 O O . LEU A 1 144 ? -14.034 -1.332 22.650 1.00 96.06 144 LEU A O 1
ATOM 1105 N N . ALA A 1 145 ? -12.266 -2.510 21.907 1.00 97.75 145 ALA A N 1
ATOM 1106 C CA . ALA A 1 145 ? -12.717 -3.800 22.422 1.00 97.75 145 ALA A CA 1
ATOM 1107 C C . ALA A 1 145 ? -12.858 -3.793 23.952 1.00 97.75 145 ALA A C 1
ATOM 1109 O O . ALA A 1 145 ? -13.880 -4.239 24.468 1.00 97.75 145 ALA A O 1
ATOM 1110 N N . ALA A 1 146 ? -11.881 -3.236 24.676 1.00 97.94 146 ALA A N 1
ATOM 1111 C CA . ALA A 1 146 ? -11.930 -3.119 26.134 1.00 97.94 146 ALA A CA 1
ATOM 1112 C C . ALA A 1 146 ? -13.082 -2.219 26.617 1.00 97.94 146 ALA A C 1
ATOM 1114 O O . ALA A 1 146 ? -13.646 -2.447 27.684 1.00 97.94 146 ALA A O 1
ATOM 1115 N N . ALA A 1 147 ? -13.469 -1.225 25.814 1.00 96.81 147 ALA A N 1
ATOM 1116 C CA . ALA A 1 147 ? -14.645 -0.399 26.056 1.00 96.81 147 ALA A CA 1
ATOM 1117 C C . ALA A 1 147 ? -15.960 -1.048 25.567 1.00 96.81 147 ALA A C 1
ATOM 1119 O O . ALA A 1 147 ? -17.022 -0.448 25.709 1.00 96.81 147 ALA A O 1
ATOM 1120 N N . GLY A 1 148 ? -15.944 -2.243 24.974 1.00 97.50 148 GLY A N 1
ATOM 1121 C CA . GLY A 1 148 ? -17.148 -2.856 24.401 1.00 97.50 148 GLY A CA 1
ATOM 1122 C C . GLY A 1 148 ? -17.732 -2.069 23.221 1.00 97.50 148 GLY A C 1
ATOM 1123 O O . GLY A 1 148 ? -18.942 -2.085 23.013 1.00 97.50 148 GLY A O 1
ATOM 1124 N N . ILE A 1 149 ? -16.895 -1.339 22.477 1.00 96.50 149 ILE A N 1
ATOM 1125 C CA . ILE A 1 149 ? -17.285 -0.602 21.270 1.00 96.50 149 ILE A CA 1
ATOM 1126 C C . ILE A 1 149 ? -17.033 -1.496 20.055 1.00 96.50 149 ILE A C 1
ATOM 1128 O O . ILE A 1 149 ? -15.893 -1.873 19.753 1.00 96.50 149 ILE A O 1
ATOM 1132 N N . ALA A 1 150 ? -18.111 -1.829 19.346 1.00 95.94 150 ALA A N 1
ATOM 1133 C CA . ALA A 1 150 ? -18.034 -2.597 18.112 1.00 95.94 150 ALA A CA 1
ATOM 1134 C C . ALA A 1 150 ? -17.273 -1.806 17.039 1.00 95.94 150 ALA A C 1
ATOM 1136 O O . ALA A 1 150 ? -17.528 -0.620 16.819 1.00 95.94 150 ALA A O 1
ATOM 1137 N N . HIS A 1 151 ? -16.336 -2.470 16.362 1.00 94.38 151 HIS A N 1
ATOM 1138 C CA . HIS A 1 151 ? -15.510 -1.838 15.343 1.00 94.38 151 HIS A CA 1
ATOM 1139 C C . HIS A 1 151 ? -15.074 -2.819 14.253 1.00 94.38 151 HIS A C 1
ATOM 1141 O O . HIS A 1 151 ? -15.045 -4.031 14.460 1.00 94.38 151 HIS A O 1
ATOM 1147 N N . VAL A 1 152 ? -14.700 -2.283 13.090 1.00 92.12 152 VAL A N 1
ATOM 1148 C CA . VAL A 1 152 ? -14.167 -3.051 11.953 1.00 92.12 152 VAL A CA 1
ATOM 1149 C C . VAL A 1 152 ? -12.945 -2.343 11.385 1.00 92.12 152 VAL A C 1
ATOM 1151 O O . VAL A 1 152 ? -12.993 -1.144 11.118 1.00 92.12 152 VAL A O 1
ATOM 1154 N N . GLN A 1 153 ? -11.852 -3.070 11.144 1.00 89.19 153 GLN A N 1
ATOM 1155 C CA . GLN A 1 153 ? -10.725 -2.521 10.392 1.00 89.19 153 GLN A CA 1
ATOM 1156 C C . GLN A 1 153 ? -11.116 -2.398 8.915 1.00 89.19 153 GLN A C 1
ATOM 1158 O O . GLN A 1 153 ? -11.308 -3.400 8.232 1.00 89.19 153 GLN A O 1
ATOM 1163 N N . PHE A 1 154 ? -11.233 -1.171 8.418 1.00 87.25 154 PHE A N 1
ATOM 1164 C CA . PHE A 1 154 ? -11.742 -0.903 7.074 1.00 87.25 154 PHE A CA 1
ATOM 1165 C C . PHE A 1 154 ? -10.636 -0.645 6.054 1.00 87.25 154 PHE A C 1
ATOM 1167 O O . PHE A 1 154 ? -10.692 -1.141 4.931 1.00 87.25 154 PHE A O 1
ATOM 1174 N N . LYS A 1 155 ? -9.599 0.091 6.458 1.00 88.88 155 LYS A N 1
ATOM 1175 C CA . LYS A 1 155 ? -8.435 0.382 5.617 1.00 88.88 155 LYS A CA 1
ATOM 1176 C C . LYS A 1 155 ? -7.154 0.014 6.340 1.00 88.88 155 LYS A C 1
ATOM 1178 O O . LYS A 1 155 ? -7.049 0.139 7.559 1.00 88.88 155 LYS A O 1
ATOM 1183 N N . GLY A 1 156 ? -6.159 -0.371 5.555 1.00 90.38 156 GLY A N 1
ATOM 1184 C CA . GLY A 1 156 ? -4.779 -0.479 5.994 1.00 90.38 156 GLY A CA 1
ATOM 1185 C C . GLY A 1 156 ? -4.153 -1.809 5.598 1.00 90.38 156 GLY A C 1
ATOM 1186 O O . GLY A 1 156 ? -4.604 -2.433 4.636 1.00 90.38 156 GLY A O 1
ATOM 1187 N N . PRO A 1 157 ? -3.124 -2.278 6.320 1.00 93.06 157 PRO A N 1
ATOM 1188 C CA . PRO A 1 157 ? -2.394 -3.478 5.918 1.00 93.06 157 PRO A CA 1
ATOM 1189 C C . PRO A 1 157 ? -3.257 -4.749 5.973 1.00 93.06 157 PRO A C 1
ATOM 1191 O O . PRO A 1 157 ? -3.086 -5.632 5.142 1.00 93.06 157 PRO A O 1
ATOM 1194 N N . LEU A 1 158 ? -4.244 -4.824 6.877 1.00 91.69 158 LEU A N 1
ATOM 1195 C CA . LEU A 1 158 ? -5.180 -5.958 6.927 1.00 91.69 158 LEU A CA 1
ATOM 1196 C C . LEU A 1 158 ? -6.099 -6.023 5.697 1.00 91.69 158 LEU A C 1
ATOM 1198 O O . LEU A 1 158 ? -6.382 -7.110 5.204 1.00 91.69 158 LEU A O 1
ATOM 1202 N N . GLN A 1 159 ? -6.496 -4.874 5.144 1.00 91.12 159 GLN A N 1
ATOM 1203 C CA . GLN A 1 159 ? -7.238 -4.836 3.881 1.00 91.12 159 GLN A CA 1
ATOM 1204 C C . GLN A 1 159 ? -6.366 -5.328 2.718 1.00 91.12 159 GLN A C 1
ATOM 1206 O O . GLN A 1 159 ? -6.843 -6.037 1.839 1.00 91.12 159 GLN A O 1
ATOM 1211 N N . GLN A 1 160 ? -5.075 -4.986 2.714 1.00 90.94 160 GLN A N 1
ATOM 1212 C CA . GLN A 1 160 ? -4.149 -5.483 1.693 1.00 90.94 160 GLN A CA 1
ATOM 1213 C C . GLN A 1 160 ? -3.932 -6.990 1.791 1.00 90.94 160 GLN A C 1
ATOM 1215 O O . GLN A 1 160 ? -3.900 -7.654 0.762 1.00 90.94 160 GLN A O 1
ATOM 1220 N N . LEU A 1 161 ? -3.844 -7.531 3.007 1.00 91.62 161 LEU A N 1
ATOM 1221 C CA . LEU A 1 161 ? -3.775 -8.973 3.219 1.00 91.62 161 LEU A CA 1
ATOM 1222 C C . LEU A 1 161 ? -5.005 -9.679 2.628 1.00 91.62 161 LEU A C 1
ATOM 1224 O O . LEU A 1 161 ? -4.847 -10.674 1.932 1.00 91.62 161 LEU A O 1
ATOM 1228 N N . ALA A 1 162 ? -6.205 -9.133 2.842 1.00 89.88 162 ALA A N 1
ATOM 1229 C CA . ALA A 1 162 ? -7.439 -9.695 2.295 1.00 89.88 162 ALA A CA 1
ATOM 1230 C C . ALA A 1 162 ? -7.528 -9.597 0.759 1.00 89.88 162 ALA A C 1
ATOM 1232 O O . ALA A 1 162 ? -8.005 -10.527 0.118 1.00 89.88 162 ALA A O 1
ATOM 1233 N N . LEU A 1 163 ? -7.077 -8.485 0.164 1.00 87.44 163 LEU A N 1
ATOM 1234 C CA . LEU A 1 163 ? -7.186 -8.244 -1.283 1.00 87.44 163 LEU A CA 1
ATOM 1235 C C . LEU A 1 163 ? -6.050 -8.861 -2.108 1.00 87.44 163 LEU A C 1
ATOM 1237 O O . LEU A 1 163 ? -6.261 -9.215 -3.263 1.00 87.44 163 LEU A O 1
ATOM 1241 N N . TYR A 1 164 ? -4.841 -8.932 -1.550 1.00 86.44 164 TYR A N 1
ATOM 1242 C CA . TYR A 1 164 ? -3.622 -9.283 -2.288 1.00 86.44 164 TYR A CA 1
ATOM 1243 C C . TYR A 1 164 ? -2.853 -10.463 -1.680 1.00 86.44 164 TYR A C 1
ATOM 1245 O O . TYR A 1 164 ? -1.826 -10.855 -2.226 1.00 86.44 164 TYR A O 1
ATOM 1253 N N . GLY A 1 165 ? -3.276 -10.992 -0.527 1.00 89.44 165 GLY A N 1
ATOM 1254 C CA . GLY A 1 165 ? -2.524 -12.017 0.206 1.00 89.44 165 GLY A CA 1
ATOM 1255 C C . GLY A 1 165 ? -1.238 -11.505 0.870 1.00 89.44 165 GLY A C 1
ATOM 1256 O O . GLY A 1 165 ? -0.491 -12.296 1.438 1.00 89.44 165 GLY A O 1
ATOM 1257 N N . ASP A 1 166 ? -0.971 -10.194 0.834 1.00 90.38 166 ASP A N 1
ATOM 1258 C CA . ASP A 1 166 ? 0.222 -9.574 1.421 1.00 90.38 166 ASP A CA 1
ATOM 1259 C C . ASP A 1 166 ? -0.122 -8.227 2.074 1.00 90.38 166 ASP A C 1
ATOM 1261 O O . ASP A 1 166 ? -0.557 -7.278 1.418 1.00 90.38 166 ASP A O 1
ATOM 1265 N N . ALA A 1 167 ? 0.136 -8.115 3.380 1.00 92.19 167 ALA A N 1
ATOM 1266 C CA . ALA A 1 167 ? -0.045 -6.881 4.146 1.00 92.19 167 ALA A CA 1
ATOM 1267 C C . ALA A 1 167 ? 0.936 -5.756 3.750 1.00 92.19 167 ALA A C 1
ATOM 1269 O O . ALA A 1 167 ? 0.819 -4.634 4.243 1.00 92.19 167 ALA A O 1
ATOM 1270 N N . ASN A 1 168 ? 1.922 -6.047 2.899 1.00 92.75 168 ASN A N 1
ATOM 1271 C CA . ASN A 1 168 ? 2.936 -5.120 2.401 1.00 92.75 168 ASN A CA 1
ATOM 1272 C C . ASN A 1 168 ? 2.827 -4.875 0.892 1.00 92.75 168 ASN A C 1
ATOM 1274 O O . ASN A 1 168 ? 3.764 -4.340 0.302 1.00 92.75 168 ASN A O 1
ATOM 1278 N N . ALA A 1 169 ? 1.694 -5.221 0.271 1.00 89.06 169 ALA A N 1
ATOM 1279 C CA . ALA A 1 169 ? 1.481 -5.051 -1.164 1.00 89.06 169 ALA A CA 1
ATOM 1280 C C . ALA A 1 169 ? 1.579 -3.583 -1.622 1.00 89.06 169 ALA A C 1
ATOM 1282 O O . ALA A 1 169 ? 1.992 -3.315 -2.749 1.00 89.06 169 ALA A O 1
ATOM 1283 N N . LYS A 1 170 ? 1.201 -2.615 -0.770 1.00 89.62 170 LYS A N 1
ATOM 1284 C CA . LYS A 1 170 ? 1.336 -1.168 -1.035 1.00 89.62 170 LYS A CA 1
ATOM 1285 C C . LYS A 1 170 ? 1.698 -0.407 0.252 1.00 89.62 170 LYS A C 1
ATOM 1287 O O . LYS A 1 170 ? 1.277 -0.816 1.336 1.00 89.62 170 LYS A O 1
ATOM 1292 N N . PRO A 1 171 ? 2.409 0.732 0.178 1.00 89.06 171 PRO A N 1
ATOM 1293 C CA . PRO A 1 171 ? 2.648 1.572 1.351 1.00 89.06 171 PRO A CA 1
ATOM 1294 C C . PRO A 1 171 ? 1.336 2.115 1.932 1.00 89.06 171 PRO A C 1
ATOM 1296 O O . PRO A 1 171 ? 0.505 2.674 1.214 1.00 89.06 171 PRO A O 1
ATOM 1299 N N . VAL A 1 172 ? 1.172 1.974 3.247 1.00 87.81 172 VAL A N 1
ATOM 1300 C CA . VAL A 1 172 ? 0.012 2.434 4.015 1.00 87.81 172 VAL A CA 1
ATOM 1301 C C . VAL A 1 172 ? 0.437 3.516 5.003 1.00 87.81 172 VAL A C 1
ATOM 1303 O O . VAL A 1 172 ? 1.203 3.251 5.929 1.00 87.81 172 VAL A O 1
ATOM 1306 N N . GLY A 1 173 ? -0.084 4.732 4.823 1.00 82.75 173 GLY A N 1
ATOM 1307 C CA . GLY A 1 173 ? 0.188 5.869 5.712 1.00 82.75 173 GLY A CA 1
ATOM 1308 C C . GLY A 1 173 ? -0.779 6.016 6.892 1.00 82.75 173 GLY A C 1
ATOM 1309 O O . GLY A 1 173 ? -0.462 6.709 7.855 1.00 82.75 173 GLY A O 1
ATOM 1310 N N . ASP A 1 174 ? -1.949 5.388 6.822 1.00 85.06 174 ASP A N 1
ATOM 1311 C CA . ASP A 1 174 ? -3.018 5.477 7.815 1.00 85.06 174 ASP A CA 1
ATOM 1312 C C . ASP A 1 174 ? -3.825 4.174 7.873 1.00 85.06 174 ASP A C 1
ATOM 1314 O O . ASP A 1 174 ? -3.818 3.364 6.944 1.00 85.06 174 ASP A O 1
ATOM 1318 N N . VAL A 1 175 ? -4.521 3.962 8.984 1.00 87.44 175 VAL A N 1
ATOM 1319 C CA . VAL A 1 175 ? -5.510 2.887 9.120 1.00 87.44 175 VAL A CA 1
ATOM 1320 C C . VAL A 1 175 ? -6.856 3.511 9.436 1.00 87.44 175 VAL A C 1
ATOM 1322 O O . VAL A 1 175 ? -6.931 4.461 10.215 1.00 87.44 175 VAL A O 1
ATOM 1325 N N . ASP A 1 176 ? -7.909 2.967 8.840 1.00 89.88 176 ASP A N 1
ATOM 1326 C CA . ASP A 1 176 ? -9.274 3.410 9.106 1.00 89.88 176 ASP A CA 1
ATOM 1327 C C . ASP A 1 176 ? -9.998 2.285 9.856 1.00 89.88 176 ASP A C 1
ATOM 1329 O O . ASP A 1 176 ? -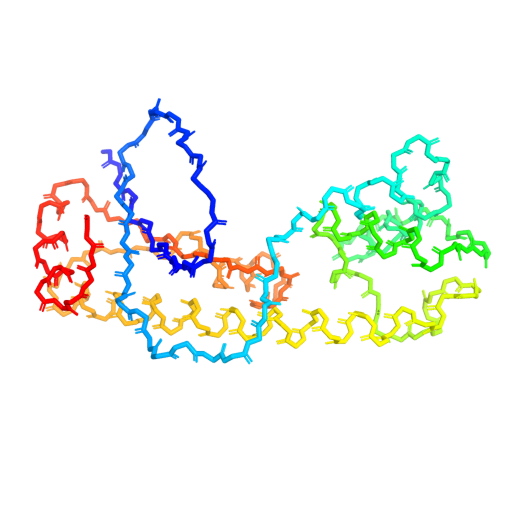9.948 1.122 9.435 1.00 89.88 176 ASP A O 1
ATOM 1333 N N . LEU A 1 177 ? -10.639 2.626 10.973 1.00 91.62 177 LEU A N 1
ATOM 1334 C CA . LEU A 1 177 ? -11.558 1.765 11.708 1.00 91.62 177 LEU A CA 1
ATOM 1335 C C . LEU A 1 177 ? -12.971 2.336 11.560 1.00 91.62 177 LEU A C 1
ATOM 1337 O O . LEU A 1 177 ? -13.180 3.541 11.666 1.00 91.62 177 LEU A O 1
ATOM 1341 N N . LEU A 1 178 ? -13.952 1.483 11.312 1.00 92.56 178 LEU A N 1
ATOM 1342 C CA . LEU A 1 178 ? -15.360 1.864 11.330 1.00 92.56 178 LEU A CA 1
ATOM 1343 C C . LEU A 1 178 ? -15.944 1.566 12.702 1.00 92.56 178 LEU A C 1
ATOM 1345 O O . LEU A 1 178 ? -15.686 0.499 13.253 1.00 92.56 178 LEU A O 1
ATOM 1349 N N . VAL A 1 179 ? -16.740 2.497 13.214 1.00 93.81 179 VAL A N 1
ATOM 1350 C CA . VAL A 1 179 ? -17.511 2.379 14.460 1.00 93.81 179 VAL A CA 1
ATOM 1351 C C . VAL A 1 179 ? -18.939 2.865 14.211 1.00 93.81 179 VAL A C 1
ATOM 1353 O O . VAL A 1 179 ? -19.224 3.522 13.201 1.00 93.81 179 VAL A O 1
ATOM 1356 N N . ALA A 1 180 ? -19.860 2.551 15.121 1.00 90.56 180 ALA A N 1
ATOM 1357 C CA . ALA A 1 180 ? -21.193 3.135 15.072 1.00 90.56 180 ALA A CA 1
ATOM 1358 C C . ALA A 1 180 ? -21.115 4.650 15.313 1.00 90.56 180 ALA A C 1
ATOM 1360 O O . ALA A 1 180 ? -20.346 5.126 16.144 1.00 90.56 180 ALA A O 1
ATOM 1361 N N . GLU A 1 181 ? -21.933 5.424 14.601 1.00 89.06 181 GLU A N 1
ATOM 1362 C CA . GLU A 1 181 ? -21.953 6.885 14.743 1.00 89.06 181 GLU A CA 1
ATOM 1363 C C . GLU A 1 181 ? -22.320 7.342 16.159 1.00 89.06 181 GLU A C 1
ATOM 1365 O O . GLU A 1 181 ? -21.719 8.282 16.677 1.00 89.06 181 GLU A O 1
ATOM 1370 N N . ALA A 1 182 ? -23.219 6.610 16.822 1.00 90.06 182 ALA A N 1
ATOM 1371 C CA . ALA A 1 182 ? -23.601 6.859 18.210 1.00 90.06 182 ALA A CA 1
ATOM 1372 C C . ALA A 1 182 ? -22.421 6.742 19.197 1.00 90.06 182 ALA A C 1
ATOM 1374 O O . ALA A 1 182 ? -22.421 7.408 20.230 1.00 90.06 182 ALA A O 1
ATOM 1375 N N . ASP A 1 183 ? -21.393 5.952 18.868 1.00 92.25 183 ASP A N 1
ATOM 1376 C CA . ASP A 1 183 ? -20.201 5.790 19.703 1.00 92.25 183 ASP A CA 1
ATOM 1377 C C . ASP A 1 183 ? -19.151 6.889 19.470 1.00 92.25 183 ASP A C 1
ATOM 1379 O O . ASP A 1 183 ? -18.169 6.959 20.206 1.00 92.25 183 ASP A O 1
ATOM 1383 N N . GLY A 1 184 ? -19.332 7.780 18.488 1.00 90.19 184 GLY A N 1
ATOM 1384 C CA . GLY A 1 184 ? -18.340 8.791 18.099 1.00 90.19 184 GLY A CA 1
ATOM 1385 C C . GLY A 1 184 ? -17.776 9.625 19.264 1.00 90.19 184 GLY A C 1
ATOM 1386 O O . GLY A 1 184 ? -16.553 9.655 19.444 1.00 90.19 184 GLY A O 1
ATOM 1387 N N . PRO A 1 185 ? -18.617 10.267 20.101 1.00 91.25 185 PRO A N 1
ATOM 1388 C CA . PRO A 1 185 ? -18.146 11.021 21.267 1.00 91.25 185 PRO A CA 1
ATOM 1389 C C . PRO A 1 185 ? -17.371 10.159 22.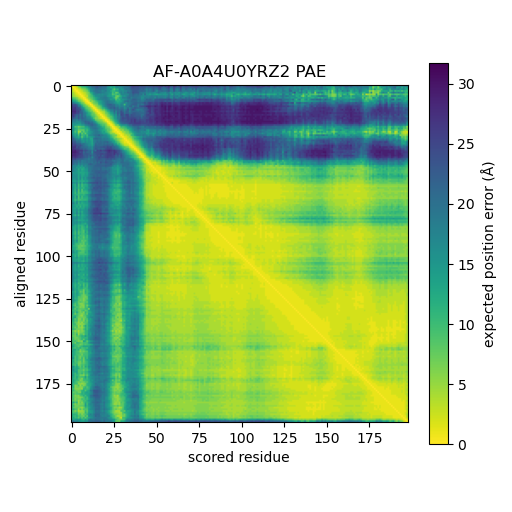271 1.00 91.25 185 PRO A C 1
ATOM 1391 O O . PRO A 1 185 ? -16.357 10.591 22.818 1.00 91.25 185 PRO A O 1
ATOM 1394 N N . ARG A 1 186 ? -17.814 8.914 22.474 1.00 93.19 186 ARG A N 1
ATOM 1395 C CA . ARG A 1 186 ? -17.192 7.960 23.398 1.00 93.19 186 ARG A CA 1
ATOM 1396 C C . ARG A 1 186 ? -15.823 7.504 22.896 1.00 93.19 186 ARG A C 1
ATOM 1398 O O . ARG A 1 186 ? -14.867 7.469 23.665 1.00 93.19 186 ARG A O 1
ATOM 1405 N N . VAL A 1 187 ? -15.721 7.213 21.601 1.00 94.50 187 VAL A N 1
ATOM 1406 C CA . VAL A 1 187 ? -14.469 6.876 20.910 1.00 94.50 187 VAL A CA 1
ATOM 1407 C C . VAL A 1 187 ? -13.475 8.024 21.024 1.00 94.50 187 VAL A C 1
ATOM 1409 O O . VAL A 1 187 ? -12.324 7.789 21.377 1.00 94.50 187 VAL A O 1
ATOM 1412 N N . ARG A 1 188 ? -13.911 9.269 20.785 1.00 92.44 188 ARG A N 1
ATOM 1413 C CA . ARG A 1 188 ? -13.051 10.448 20.938 1.00 92.44 188 ARG A CA 1
ATOM 1414 C C . ARG A 1 188 ? -12.484 10.543 22.352 1.00 92.44 188 ARG A C 1
ATOM 1416 O O . ARG A 1 188 ? -11.267 10.592 22.493 1.00 92.44 188 ARG A O 1
ATOM 1423 N N . GLY A 1 189 ? -13.346 10.531 23.370 1.00 92.75 189 GLY A N 1
ATOM 1424 C CA . GLY A 1 189 ? -12.909 10.653 24.763 1.00 92.75 189 GLY A CA 1
ATOM 1425 C C . GLY A 1 189 ? -11.957 9.529 25.179 1.00 92.75 189 GLY A C 1
ATOM 1426 O O . GLY A 1 189 ? -10.957 9.778 25.847 1.00 92.75 189 GLY A O 1
ATOM 1427 N N . LEU A 1 190 ? -12.213 8.301 24.717 1.00 94.62 190 LEU A N 1
ATOM 1428 C CA . LEU A 1 190 ? -11.333 7.157 24.953 1.00 94.62 190 LEU A CA 1
ATOM 1429 C C . LEU A 1 190 ? -9.949 7.346 24.313 1.00 94.62 190 LEU A C 1
ATOM 1431 O O . LEU A 1 190 ? -8.929 7.078 24.946 1.00 94.62 190 LEU A O 1
ATOM 1435 N N . LEU A 1 191 ? -9.906 7.806 23.062 1.00 92.50 191 LEU A N 1
ATOM 1436 C CA . LEU A 1 191 ? -8.657 8.031 22.339 1.00 92.50 191 LEU A CA 1
ATOM 1437 C C . LEU A 1 191 ? -7.855 9.194 22.934 1.00 92.50 191 LEU A C 1
ATOM 1439 O O . LEU A 1 191 ? -6.645 9.060 23.115 1.00 92.50 191 LEU A O 1
ATOM 1443 N N . GLU A 1 192 ? -8.516 10.292 23.299 1.00 93.38 192 GLU A N 1
ATOM 1444 C CA . GLU A 1 192 ? -7.895 11.430 23.989 1.00 93.38 192 GLU A CA 1
ATOM 1445 C C . GLU A 1 192 ? -7.304 11.011 25.342 1.00 93.38 192 GLU A C 1
ATOM 1447 O O . GLU A 1 192 ? -6.144 11.318 25.624 1.00 93.38 192 GLU A O 1
ATOM 1452 N N . ALA A 1 193 ? -8.042 10.226 26.138 1.00 93.56 193 ALA A N 1
ATOM 1453 C CA . ALA A 1 193 ? -7.554 9.671 27.403 1.00 93.56 193 ALA A CA 1
ATOM 1454 C C . ALA A 1 193 ? -6.348 8.731 27.216 1.00 93.56 193 ALA A C 1
ATOM 1456 O O . ALA A 1 193 ? -5.469 8.666 28.073 1.00 93.56 193 ALA A O 1
ATOM 1457 N N . ALA A 1 194 ? -6.269 8.042 26.075 1.00 89.88 194 ALA A N 1
ATOM 1458 C CA . ALA A 1 194 ? -5.129 7.213 25.685 1.00 89.88 194 ALA A CA 1
ATOM 1459 C C . ALA A 1 194 ? -3.975 8.009 25.029 1.00 89.88 194 ALA A C 1
ATOM 1461 O O . ALA A 1 194 ? -2.997 7.419 24.568 1.00 89.88 194 ALA A O 1
ATOM 1462 N N . GLY A 1 195 ? -4.058 9.344 24.980 1.00 91.50 195 GLY A N 1
ATOM 1463 C CA . GLY A 1 195 ? -2.995 10.221 24.478 1.00 91.50 195 GLY A CA 1
ATOM 1464 C C . GLY A 1 195 ? -2.978 10.416 22.959 1.00 91.50 195 GLY A C 1
ATOM 1465 O O . GLY A 1 195 ? -1.998 10.934 22.413 1.00 91.50 195 GLY A O 1
ATOM 1466 N N . TRP A 1 196 ? -4.041 10.021 22.259 1.00 86.00 196 TRP A N 1
ATOM 1467 C CA . TRP A 1 196 ? -4.236 10.347 20.849 1.00 86.00 196 TRP A CA 1
ATOM 1468 C C . TRP A 1 196 ? -4.807 11.760 20.716 1.00 86.00 196 TRP A C 1
ATOM 1470 O O . TRP A 1 196 ? -5.680 12.169 21.472 1.00 86.00 196 TRP A O 1
ATOM 1480 N N . ARG A 1 197 ? -4.322 12.524 19.738 1.00 79.75 197 ARG A N 1
ATOM 1481 C CA . ARG A 1 197 ? -4.864 13.853 19.419 1.00 79.75 197 ARG A CA 1
ATOM 1482 C C . ARG A 1 197 ? -6.039 13.703 18.467 1.00 79.75 197 ARG A C 1
ATOM 1484 O O . ARG A 1 197 ? -5.881 12.964 17.499 1.00 79.75 197 ARG A O 1
ATOM 1491 N N . ALA A 1 198 ? -7.137 14.403 18.732 1.00 60.91 198 ALA A N 1
ATOM 1492 C CA . ALA A 1 198 ? -8.420 14.297 18.039 1.00 60.91 198 ALA A CA 1
ATOM 1493 C C . ALA A 1 198 ? -8.873 15.607 17.375 1.00 60.91 198 ALA A C 1
ATOM 1495 O O . ALA A 1 198 ? -8.211 16.644 17.603 1.00 60.91 198 ALA A O 1
#

Mean predicted aligned error: 9.61 Å

Solvent-accessible surface area (backbone atoms only — not comparable to full-atom values): 11540 Å² total; per-residue (Å²): 122,80,26,41,42,33,37,40,67,75,76,91,74,93,79,92,77,91,82,87,90,90,70,79,65,49,59,31,28,65,78,78,76,84,83,73,91,69,93,78,76,68,101,71,52,70,72,62,52,58,71,50,63,95,54,91,52,65,50,34,48,38,42,50,48,20,38,45,23,57,74,75,72,45,88,47,59,81,63,51,77,49,38,59,38,68,54,36,49,50,57,24,51,77,70,67,45,48,71,58,53,75,82,54,57,86,81,44,41,50,77,28,60,72,44,50,63,58,50,50,54,51,49,56,50,18,46,57,39,22,52,50,35,48,50,53,47,52,54,51,51,50,55,33,52,76,69,70,46,70,69,43,84,66,42,32,35,68,46,33,29,73,76,68,76,30,46,57,60,56,75,33,72,42,28,28,36,36,32,52,45,89,46,46,70,58,53,50,53,53,39,44,76,72,56,30,44,117

Nearest PDB structures (foldseek):
  1sbx-assembly1_A  TM=4.354E-01  e=5.705E+00  Homo sapiens

Organism: NCBI:txid402884

pLDDT: mean 80.23, std 21.03, range [27.91, 97.94]